Protein AF-A0A7S1MCB3-F1 (afdb_monomer)

Radius of gyration: 38.84 Å; Cα contacts (8 Å, |Δi|>4): 188; chains: 1; bounding box: 103×38×135 Å

Mean predicted aligned error: 10.36 Å

Structure (mmCIF, N/CA/C/O backbone):
data_AF-A0A7S1MCB3-F1
#
_entry.id   AF-A0A7S1MCB3-F1
#
loop_
_atom_site.group_PDB
_atom_site.id
_atom_site.type_symbol
_atom_site.label_atom_id
_atom_site.label_alt_id
_atom_site.label_comp_id
_atom_site.label_asym_id
_atom_site.label_entity_id
_atom_site.label_seq_id
_atom_site.pdbx_PDB_ins_code
_atom_site.Cartn_x
_atom_site.Cartn_y
_atom_site.Cartn_z
_atom_site.occupancy
_atom_site.B_iso_or_equiv
_atom_site.auth_seq_id
_atom_site.auth_comp_id
_atom_site.auth_asym_id
_atom_site.auth_atom_id
_atom_site.pdbx_PDB_model_num
ATOM 1 N N . ALA A 1 1 ? -45.543 21.207 65.359 1.00 60.19 1 ALA A N 1
ATOM 2 C CA . ALA A 1 1 ? -44.673 21.353 64.167 1.00 60.19 1 ALA A CA 1
ATOM 3 C C . ALA A 1 1 ? -43.339 20.586 64.279 1.00 60.19 1 ALA A C 1
ATOM 5 O O . ALA A 1 1 ? -43.040 19.864 63.336 1.00 60.19 1 ALA A O 1
ATOM 6 N N . PRO A 1 2 ? -42.574 20.628 65.396 1.00 75.12 2 PRO A N 1
ATOM 7 C CA . PRO A 1 2 ? -41.264 19.953 65.492 1.00 75.12 2 PRO A CA 1
ATOM 8 C C . PRO A 1 2 ? -41.336 18.417 65.563 1.00 75.12 2 PRO A C 1
ATOM 10 O O . PRO A 1 2 ? -40.522 17.722 64.965 1.00 75.12 2 PRO A O 1
ATOM 13 N N . GLU A 1 3 ? -42.337 17.865 66.255 1.00 77.06 3 GLU A N 1
ATOM 14 C CA . GLU A 1 3 ? -42.477 16.407 66.414 1.00 77.06 3 GLU A CA 1
ATOM 15 C C . GLU A 1 3 ? -42.867 15.693 65.117 1.00 77.06 3 GLU A C 1
ATOM 17 O O . GLU A 1 3 ? -42.351 14.619 64.818 1.00 77.06 3 GLU A O 1
ATOM 22 N N . SER A 1 4 ? -43.729 16.312 64.304 1.00 79.56 4 SER A N 1
ATOM 23 C CA . SER A 1 4 ? -44.082 15.789 62.979 1.00 79.56 4 SER A CA 1
ATOM 24 C C . SER A 1 4 ? -42.864 15.739 62.056 1.00 79.56 4 SER A C 1
ATOM 26 O O . SER A 1 4 ? -42.700 14.769 61.319 1.00 79.56 4 SER A O 1
ATOM 28 N N . TRP A 1 5 ? -41.995 16.754 62.121 1.00 85.38 5 TRP A N 1
ATOM 29 C CA . TRP A 1 5 ? -40.734 16.778 61.381 1.00 85.38 5 TRP A CA 1
ATOM 30 C C . TRP A 1 5 ? -39.777 15.680 61.857 1.00 85.38 5 TRP A C 1
ATOM 32 O O . TRP A 1 5 ? -39.272 14.917 61.041 1.00 85.38 5 TRP A O 1
ATOM 42 N N . ASN A 1 6 ? -39.598 15.518 63.171 1.00 86.44 6 ASN A N 1
ATOM 43 C CA . ASN A 1 6 ? -38.755 14.457 63.731 1.00 86.44 6 ASN A CA 1
ATOM 44 C C . ASN A 1 6 ? -39.257 13.048 63.378 1.00 86.44 6 ASN A C 1
ATOM 46 O O . ASN A 1 6 ? -38.455 12.157 63.102 1.00 86.44 6 ASN A O 1
ATOM 50 N N . ASN A 1 7 ? -40.573 12.836 63.349 1.00 86.69 7 ASN A N 1
ATOM 51 C CA . ASN A 1 7 ? -41.157 11.563 62.929 1.00 86.69 7 ASN A CA 1
ATOM 52 C C . ASN A 1 7 ? -40.982 11.314 61.425 1.00 86.69 7 ASN A C 1
ATOM 54 O O . ASN A 1 7 ? -40.676 10.187 61.031 1.00 86.69 7 ASN A O 1
ATOM 58 N N . LEU A 1 8 ? -41.124 12.348 60.587 1.00 89.31 8 LEU A N 1
ATOM 59 C CA . LEU A 1 8 ? -40.835 12.263 59.153 1.00 89.31 8 LEU A CA 1
ATOM 60 C C . LEU A 1 8 ? -39.351 11.951 58.906 1.00 89.31 8 LEU A C 1
ATOM 62 O O . LEU A 1 8 ? -39.036 11.079 58.103 1.00 89.31 8 LEU A O 1
ATOM 66 N N . PHE A 1 9 ? -38.453 12.601 59.645 1.00 90.38 9 PHE A N 1
ATOM 67 C CA . PHE A 1 9 ? -37.010 12.385 59.569 1.00 90.38 9 PHE A CA 1
ATOM 68 C C . PHE A 1 9 ? -36.606 10.970 60.009 1.00 90.38 9 PHE A C 1
ATOM 70 O O . PHE A 1 9 ? 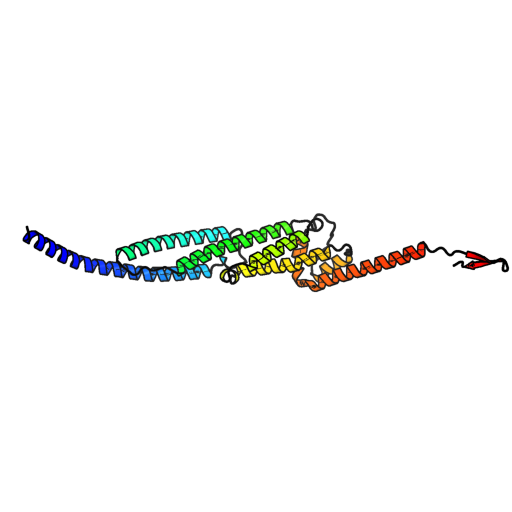-35.816 10.308 59.346 1.00 90.38 9 PHE A O 1
ATOM 77 N N . LYS A 1 10 ? -37.195 10.439 61.086 1.00 88.69 10 LYS A N 1
ATOM 78 C CA 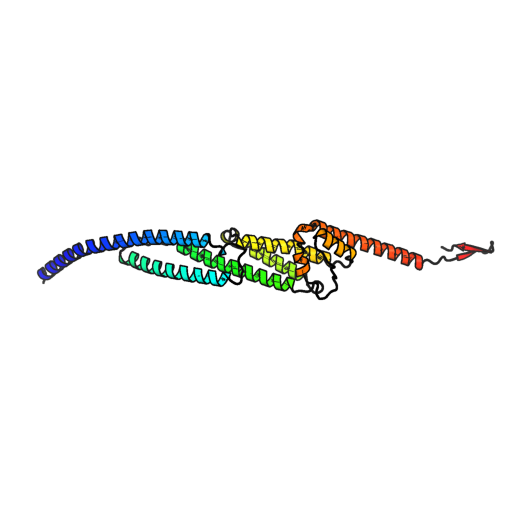. LYS A 1 10 ? -36.974 9.036 61.476 1.00 88.69 10 LYS A CA 1
ATOM 79 C C . LYS A 1 10 ? -37.451 8.065 60.394 1.00 88.69 10 LYS A C 1
ATOM 81 O O . LYS A 1 10 ? -36.727 7.132 60.066 1.00 88.69 10 LYS A O 1
ATOM 86 N N . LYS A 1 11 ? -38.628 8.307 59.802 1.00 89.31 11 LYS A N 1
ATOM 87 C CA . LYS A 1 11 ? -39.132 7.499 58.680 1.00 89.31 11 LYS A CA 1
ATOM 88 C C . LYS A 1 11 ? -38.214 7.580 57.459 1.00 89.31 11 LYS A C 1
ATOM 90 O O . LYS A 1 11 ? -37.946 6.543 56.860 1.00 89.31 11 LYS A O 1
ATOM 95 N N . SER A 1 12 ? -37.701 8.762 57.112 1.00 89.69 12 SER A N 1
ATOM 96 C CA . SER A 1 12 ? -36.781 8.909 55.978 1.00 89.69 12 SER A CA 1
ATOM 97 C C . SER A 1 12 ? -35.464 8.168 56.211 1.00 89.69 12 SER A C 1
ATOM 99 O O . SER A 1 12 ? -34.964 7.534 55.288 1.00 89.69 12 SER A O 1
ATOM 101 N N . LEU A 1 13 ? -34.943 8.150 57.443 1.00 88.56 13 LEU A N 1
ATOM 102 C CA . LEU A 1 13 ? -33.765 7.356 57.802 1.00 88.56 13 LEU A CA 1
ATOM 103 C C . LEU A 1 13 ? -34.009 5.848 57.667 1.00 88.56 13 LEU A C 1
ATOM 105 O O . LEU A 1 13 ? -33.150 5.145 57.139 1.00 88.56 13 LEU A O 1
ATOM 109 N N . THR A 1 14 ? -35.167 5.348 58.108 1.00 87.75 14 THR A N 1
ATOM 110 C CA . THR A 1 14 ? -35.518 3.925 57.968 1.00 87.75 14 THR A CA 1
ATOM 111 C C . THR A 1 14 ? -35.664 3.524 56.501 1.00 87.75 14 THR A C 1
ATOM 113 O O . THR A 1 14 ? -35.105 2.509 56.094 1.00 87.75 14 THR A O 1
ATOM 116 N N . VAL A 1 15 ? -36.350 4.341 55.694 1.00 87.75 15 VAL A N 1
ATOM 117 C CA . VAL A 1 15 ? -36.490 4.106 54.246 1.00 87.75 15 VAL A CA 1
ATOM 118 C C . VAL A 1 15 ? -35.131 4.178 53.550 1.00 87.75 15 VAL A C 1
ATOM 120 O O . VAL A 1 15 ? -34.829 3.331 52.718 1.00 87.75 15 VAL A O 1
ATOM 123 N N . ARG A 1 16 ? -34.264 5.123 53.933 1.00 87.50 16 ARG A N 1
ATOM 124 C CA . ARG A 1 16 ? -32.898 5.215 53.402 1.00 87.50 16 ARG A CA 1
ATOM 125 C C . ARG A 1 16 ? -32.076 3.964 53.715 1.00 87.50 16 ARG A C 1
ATOM 127 O O . ARG A 1 16 ? -31.386 3.474 52.835 1.00 87.50 16 ARG A O 1
ATOM 134 N N . ALA A 1 17 ? -32.172 3.427 54.932 1.00 84.69 17 ALA A N 1
ATOM 135 C CA . ALA A 1 17 ? -31.467 2.200 55.308 1.00 84.69 17 ALA A CA 1
ATOM 136 C C . ALA A 1 17 ? -31.969 0.973 54.525 1.00 84.69 17 ALA A C 1
ATOM 138 O O . ALA A 1 17 ? -31.166 0.151 54.096 1.00 84.69 17 ALA A O 1
ATOM 139 N N . GLN A 1 18 ? -33.283 0.867 54.297 1.00 87.44 18 GLN A N 1
ATOM 140 C CA . GLN A 1 18 ? -33.858 -0.200 53.470 1.00 87.44 18 GLN A CA 1
ATOM 141 C C . GLN A 1 18 ? -33.442 -0.070 51.999 1.00 87.44 18 GLN A C 1
ATOM 143 O O . GLN A 1 18 ? -33.060 -1.063 51.383 1.00 87.44 18 GLN A O 1
ATOM 148 N N . ASN A 1 19 ? -33.459 1.151 51.457 1.00 85.56 19 ASN A N 1
ATOM 149 C CA . ASN A 1 19 ? -33.049 1.420 50.081 1.00 85.56 19 ASN A CA 1
ATOM 150 C C . ASN A 1 19 ? -31.545 1.207 49.865 1.00 85.56 19 ASN A C 1
ATOM 152 O O . ASN A 1 19 ? -31.180 0.733 48.797 1.00 85.56 19 ASN A O 1
ATOM 156 N N . SER A 1 20 ? -30.694 1.477 50.864 1.00 86.06 20 SER A N 1
ATOM 157 C CA . SER A 1 20 ? -29.243 1.237 50.788 1.00 86.06 20 SER A CA 1
ATOM 158 C C . SER A 1 20 ? -28.930 -0.213 50.424 1.00 86.06 20 SER A C 1
ATOM 160 O O . SER A 1 20 ? -28.143 -0.457 49.527 1.00 86.06 20 SER A O 1
ATOM 162 N N . ILE A 1 21 ? -29.620 -1.182 51.036 1.00 86.31 21 ILE A N 1
ATOM 163 C CA . ILE A 1 21 ? -29.402 -2.614 50.761 1.00 86.31 21 ILE A CA 1
ATOM 164 C C . ILE A 1 21 ? -29.730 -2.955 49.299 1.00 86.31 21 ILE A C 1
ATOM 166 O O . ILE A 1 21 ? -29.055 -3.766 48.666 1.00 86.31 21 ILE A O 1
ATOM 170 N N . VAL A 1 22 ? -30.791 -2.349 48.758 1.00 86.94 22 VAL A N 1
ATOM 171 C CA . VAL A 1 22 ? -31.192 -2.544 47.359 1.00 86.94 22 VAL A CA 1
ATOM 172 C C . VAL A 1 22 ? -30.200 -1.859 46.421 1.00 86.94 22 VAL A C 1
ATOM 174 O O . VAL A 1 22 ? -29.802 -2.462 45.430 1.00 86.94 22 VAL A O 1
ATOM 177 N N . GLN A 1 23 ? -29.764 -0.643 46.756 1.00 86.44 23 GLN A N 1
ATOM 178 C CA . GLN A 1 23 ? -28.752 0.097 46.003 1.00 86.44 23 GLN A CA 1
ATOM 179 C C . GLN A 1 23 ? -27.427 -0.666 45.944 1.00 86.44 23 GLN A C 1
ATOM 181 O O . GLN A 1 23 ? -26.894 -0.835 44.854 1.00 86.44 23 GLN A O 1
ATOM 186 N N . ASP A 1 24 ? -26.956 -1.207 47.069 1.00 87.00 24 ASP A N 1
ATOM 187 C CA . ASP A 1 24 ? -25.724 -1.997 47.139 1.00 87.00 24 ASP A CA 1
ATOM 188 C C . ASP A 1 24 ? -25.815 -3.256 46.262 1.00 87.00 24 ASP A C 1
ATOM 190 O O . ASP A 1 24 ? -24.874 -3.605 45.551 1.00 87.00 24 ASP A O 1
ATOM 194 N N . ARG A 1 25 ? -26.976 -3.927 46.256 1.00 88.00 25 ARG A N 1
ATOM 195 C CA . ARG A 1 25 ? -27.199 -5.120 45.428 1.00 88.00 25 ARG A CA 1
ATOM 196 C C . ARG A 1 25 ? -27.224 -4.805 43.932 1.00 88.00 25 ARG A C 1
ATOM 198 O O . ARG A 1 25 ? -26.703 -5.593 43.148 1.00 88.00 25 ARG A O 1
ATOM 205 N N . GLU A 1 26 ? -27.860 -3.708 43.527 1.00 87.25 26 GLU A N 1
ATOM 206 C CA . GLU A 1 26 ? -27.871 -3.291 42.119 1.00 87.25 26 GLU A CA 1
ATOM 207 C C . GLU A 1 26 ? -26.494 -2.776 41.677 1.00 87.25 26 GLU A C 1
ATOM 209 O O . GLU A 1 2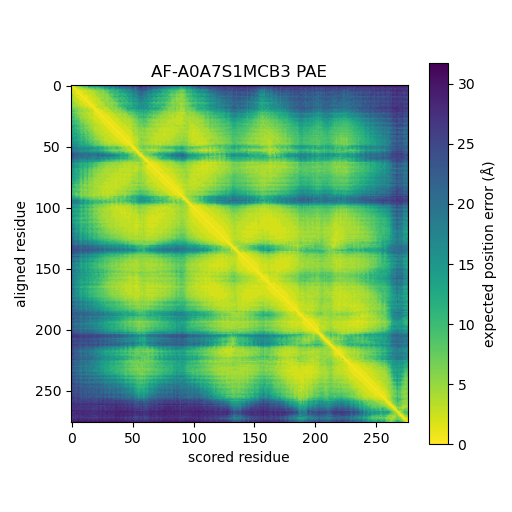6 ? -26.040 -3.129 40.592 1.00 87.25 26 GLU A O 1
ATOM 214 N N . ALA A 1 27 ? -25.778 -2.053 42.542 1.00 87.94 27 ALA A N 1
ATOM 215 C CA . ALA A 1 27 ? -24.399 -1.639 42.299 1.00 87.94 27 ALA A CA 1
ATOM 216 C C . ALA A 1 27 ? -23.472 -2.841 42.058 1.00 87.94 27 ALA A C 1
ATOM 218 O O . ALA A 1 27 ? -22.644 -2.806 41.149 1.00 87.94 27 ALA A O 1
ATOM 219 N N . GLU A 1 28 ? -23.629 -3.930 42.817 1.00 87.81 28 GLU A N 1
ATOM 220 C CA . GLU A 1 28 ? -22.821 -5.138 42.619 1.00 87.81 28 GLU A CA 1
ATOM 221 C C . GLU A 1 28 ? -23.129 -5.840 41.288 1.00 87.81 28 GLU A C 1
ATOM 223 O O . GLU A 1 28 ? -22.210 -6.240 40.577 1.00 87.81 28 GLU A O 1
ATOM 228 N N . LYS A 1 29 ? -24.405 -5.899 40.877 1.00 89.25 29 LYS A N 1
ATOM 229 C CA . LYS A 1 29 ? -24.775 -6.408 39.544 1.00 89.25 29 LYS A CA 1
ATOM 230 C C . LYS A 1 29 ? -24.180 -5.566 38.418 1.00 89.25 29 LYS A C 1
ATOM 232 O O . LYS A 1 29 ? -23.748 -6.125 37.415 1.00 89.25 29 LYS A O 1
ATOM 237 N N . ILE A 1 30 ? -24.164 -4.239 38.566 1.00 88.06 30 ILE A N 1
ATOM 238 C CA . ILE A 1 30 ? -23.563 -3.341 37.570 1.00 88.06 30 ILE A CA 1
ATOM 239 C C . ILE A 1 30 ? -22.062 -3.626 37.459 1.00 88.06 30 ILE A C 1
ATOM 241 O O . ILE A 1 30 ? -21.556 -3.754 36.347 1.00 88.06 30 ILE A O 1
ATOM 245 N N . LYS A 1 31 ? -21.355 -3.826 38.580 1.00 87.00 31 LYS A N 1
ATOM 246 C CA . LYS A 1 31 ? -19.936 -4.224 38.552 1.00 87.00 31 LYS A CA 1
ATOM 247 C C . LYS A 1 31 ? -19.717 -5.563 37.845 1.00 87.00 31 LYS A C 1
ATOM 249 O O . LYS A 1 31 ? -18.799 -5.669 37.038 1.00 87.00 31 LYS A O 1
ATOM 254 N N . GLU A 1 32 ? -20.551 -6.571 38.103 1.00 88.88 32 GLU A N 1
ATOM 255 C CA . GLU A 1 32 ? -20.470 -7.861 37.399 1.00 88.88 32 GLU A CA 1
ATOM 256 C C . GLU A 1 32 ? -20.689 -7.698 35.886 1.00 88.88 32 GLU A C 1
ATOM 258 O O . GLU A 1 32 ? -19.928 -8.249 35.086 1.00 88.88 32 GLU A O 1
ATOM 263 N N . GLN A 1 33 ? -21.686 -6.904 35.484 1.00 87.75 33 GLN A N 1
ATOM 264 C CA . GLN A 1 33 ? -21.944 -6.588 34.076 1.00 87.75 33 GLN A CA 1
ATOM 265 C C . GLN A 1 33 ? -20.763 -5.865 33.427 1.00 87.75 33 GLN A C 1
ATOM 267 O O . GLN A 1 33 ? -20.420 -6.175 32.290 1.00 87.75 33 GLN A O 1
ATOM 272 N N . MET A 1 34 ? -20.103 -4.951 34.141 1.00 85.94 34 MET A N 1
ATOM 273 C CA . MET A 1 34 ? -18.917 -4.259 33.636 1.00 85.94 34 MET A CA 1
ATOM 274 C C . MET A 1 34 ? -17.760 -5.218 33.359 1.00 85.94 34 MET A C 1
ATOM 276 O O . MET A 1 34 ? -17.135 -5.114 32.308 1.00 85.94 34 MET A O 1
ATOM 280 N N . VAL A 1 35 ? -17.495 -6.170 34.259 1.00 87.81 35 VAL A N 1
ATOM 281 C CA . VAL A 1 35 ? -16.433 -7.170 34.053 1.00 87.81 35 VAL A CA 1
ATOM 282 C C . VAL A 1 35 ? -16.732 -8.022 32.818 1.00 87.81 35 VAL A C 1
ATOM 284 O O . VAL A 1 35 ? -15.868 -8.195 31.961 1.00 87.81 35 VAL A O 1
ATOM 287 N N . GLN A 1 36 ? -17.973 -8.494 32.674 1.00 89.38 36 GLN A N 1
ATOM 288 C CA . GLN A 1 36 ? -18.391 -9.270 31.500 1.00 89.38 36 GLN A CA 1
ATOM 289 C C . GLN A 1 36 ? -18.314 -8.447 30.207 1.00 89.38 36 GLN A C 1
ATOM 291 O O . GLN A 1 36 ? -17.937 -8.961 29.151 1.00 89.38 36 GLN A O 1
ATOM 296 N N . PHE A 1 37 ? -18.661 -7.163 30.280 1.00 89.94 37 PHE A N 1
ATOM 297 C CA . PHE A 1 37 ? -18.594 -6.249 29.151 1.00 89.94 37 PHE A CA 1
ATOM 298 C C . PHE A 1 37 ? -17.145 -5.969 28.727 1.00 89.94 37 PHE A C 1
ATOM 300 O O . PHE A 1 37 ? -16.852 -6.019 27.533 1.00 89.94 37 PHE A O 1
ATOM 307 N N . ASP A 1 38 ? -16.226 -5.774 29.677 1.00 87.62 38 ASP A N 1
ATOM 308 C CA . ASP A 1 38 ? -14.791 -5.629 29.407 1.00 87.62 38 ASP A CA 1
ATOM 309 C C . ASP A 1 38 ? -14.200 -6.900 28.778 1.00 87.62 38 ASP A C 1
ATOM 311 O O . ASP A 1 38 ? -13.454 -6.827 27.797 1.00 87.62 38 ASP A O 1
ATOM 315 N N . GLU A 1 39 ? -14.557 -8.088 29.273 1.00 89.25 39 GLU A N 1
ATOM 316 C CA . GLU A 1 39 ? -14.156 -9.358 28.650 1.00 89.25 39 GLU A CA 1
ATOM 317 C C . GLU A 1 39 ? -14.680 -9.481 27.213 1.00 89.25 39 GLU A C 1
ATOM 319 O O . GLU A 1 39 ? -13.964 -9.942 26.316 1.00 89.25 39 GLU A O 1
ATOM 324 N N . ARG A 1 40 ? -15.919 -9.035 26.967 1.00 90.56 40 ARG A N 1
ATOM 325 C CA . ARG A 1 40 ? -16.506 -9.021 25.624 1.00 90.56 40 ARG A CA 1
ATOM 326 C C . ARG A 1 40 ? -15.791 -8.031 24.705 1.00 90.56 40 ARG A C 1
ATOM 328 O O . ARG A 1 40 ? -15.496 -8.406 23.573 1.00 90.56 40 ARG A O 1
ATOM 335 N N . ILE A 1 41 ? -15.463 -6.822 25.173 1.00 90.00 41 ILE A N 1
ATOM 336 C CA . ILE A 1 41 ? -14.670 -5.849 24.402 1.00 90.00 41 ILE A CA 1
ATOM 337 C C . ILE A 1 41 ? -13.330 -6.465 24.004 1.00 90.00 41 ILE A C 1
ATOM 339 O O . ILE A 1 41 ? -12.972 -6.419 22.832 1.00 90.00 41 ILE A O 1
ATOM 343 N N . ASN A 1 42 ? -12.614 -7.085 24.945 1.00 88.75 42 ASN A N 1
ATOM 344 C CA . ASN A 1 42 ? -11.321 -7.708 24.661 1.00 88.75 42 ASN A CA 1
ATOM 345 C C . ASN A 1 42 ? -11.428 -8.831 23.620 1.00 88.75 42 ASN A C 1
ATOM 347 O O . ASN A 1 42 ? -10.558 -8.969 22.760 1.00 88.75 42 ASN A O 1
ATOM 351 N N . ARG A 1 43 ? -12.511 -9.616 23.662 1.00 90.06 43 ARG A N 1
ATOM 352 C CA . ARG A 1 43 ? -12.780 -10.655 22.663 1.00 90.06 43 ARG A CA 1
ATOM 353 C C . ARG A 1 43 ? -13.031 -10.065 21.278 1.00 90.06 43 ARG A C 1
ATOM 355 O O . ARG A 1 43 ? -12.374 -10.475 20.327 1.00 90.06 43 ARG A O 1
ATOM 362 N N . VAL A 1 44 ? -13.920 -9.077 21.178 1.00 89.50 44 VAL A N 1
ATOM 363 C CA . VAL A 1 44 ? -14.223 -8.392 19.910 1.00 89.50 44 VAL A CA 1
ATOM 364 C C . VAL A 1 44 ? -12.979 -7.692 19.362 1.00 89.50 44 VAL A C 1
ATOM 366 O O . VAL A 1 44 ? -12.716 -7.756 18.167 1.00 89.50 44 VAL A O 1
ATOM 369 N N . ALA A 1 45 ? -12.161 -7.085 20.223 1.00 88.62 45 ALA A N 1
ATOM 370 C CA . ALA A 1 45 ? -10.891 -6.477 19.840 1.00 88.62 45 ALA A CA 1
ATOM 371 C C . ALA A 1 45 ? -9.903 -7.508 19.268 1.00 88.62 45 ALA A C 1
ATOM 373 O O . ALA A 1 45 ? -9.233 -7.243 18.268 1.00 88.62 45 ALA A O 1
ATOM 374 N N . ALA A 1 46 ? -9.815 -8.695 19.875 1.00 88.62 46 ALA A N 1
ATOM 375 C CA . ALA A 1 46 ? -8.980 -9.782 19.373 1.00 88.62 46 ALA A CA 1
ATOM 376 C C . ALA A 1 46 ? -9.483 -10.311 18.019 1.00 88.62 46 ALA A C 1
ATOM 378 O O . ALA A 1 46 ? -8.682 -10.485 17.103 1.00 88.62 46 ALA A O 1
ATOM 379 N N . GLU A 1 47 ? -10.795 -10.510 17.871 1.00 88.31 47 GLU A N 1
ATOM 380 C CA . GLU A 1 47 ? -11.428 -10.925 16.612 1.00 88.31 47 GLU A CA 1
ATOM 381 C C . GLU A 1 47 ? -11.229 -9.879 15.508 1.00 88.31 47 GLU A C 1
ATOM 383 O O . GLU A 1 47 ? -10.856 -10.225 14.389 1.00 88.31 47 GLU A O 1
ATOM 388 N N . PHE A 1 48 ? -11.388 -8.593 15.832 1.00 88.19 48 PHE A N 1
ATOM 389 C CA . PHE A 1 48 ? -11.147 -7.485 14.913 1.00 88.19 48 PHE A CA 1
ATOM 390 C C . PHE A 1 48 ? -9.698 -7.478 14.418 1.00 88.19 48 PHE A C 1
ATOM 392 O O . PHE A 1 48 ? -9.46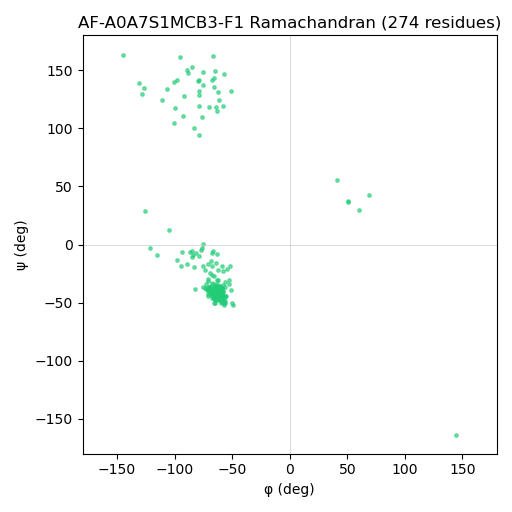8 -7.467 13.212 1.00 88.19 48 PHE A O 1
ATOM 399 N N . ARG A 1 49 ? -8.712 -7.563 15.320 1.00 85.56 49 ARG A N 1
ATOM 400 C CA . ARG A 1 49 ? -7.278 -7.563 14.963 1.00 85.56 49 ARG A CA 1
ATOM 401 C C . ARG A 1 49 ? -6.827 -8.837 14.242 1.00 85.56 49 ARG A C 1
ATOM 403 O O . ARG A 1 49 ? -5.832 -8.801 13.520 1.00 85.56 49 ARG A O 1
ATOM 410 N N . ALA A 1 50 ? -7.532 -9.949 14.438 1.00 85.38 50 ALA A N 1
ATOM 411 C CA . ALA A 1 50 ? -7.310 -11.200 13.715 1.00 85.38 50 ALA A CA 1
ATOM 412 C C . ALA A 1 50 ? -8.020 -11.244 12.353 1.00 85.38 50 ALA A C 1
ATOM 414 O O . ALA A 1 50 ? -7.779 -12.169 11.580 1.00 85.38 50 ALA A O 1
ATOM 415 N N . ASN A 1 51 ? -8.883 -10.270 12.058 1.00 83.75 51 ASN A N 1
ATOM 416 C CA . ASN A 1 51 ? -9.649 -10.236 10.825 1.00 83.75 51 ASN A CA 1
ATOM 417 C C . ASN A 1 51 ? -8.725 -10.061 9.611 1.00 83.75 51 ASN A C 1
ATOM 419 O O . ASN A 1 51 ? -7.757 -9.295 9.615 1.00 83.75 51 ASN A O 1
ATOM 423 N N . ASP A 1 52 ? -9.092 -10.719 8.522 1.00 81.25 52 ASP A N 1
ATOM 424 C CA . ASP A 1 52 ? -8.403 -10.661 7.238 1.00 81.25 52 ASP A CA 1
ATOM 425 C C . ASP A 1 52 ? -8.420 -9.263 6.601 1.00 81.25 52 ASP A C 1
ATOM 427 O O . ASP A 1 52 ? -7.704 -9.032 5.632 1.00 81.25 52 ASP A O 1
ATOM 431 N N . LEU A 1 53 ? -9.176 -8.303 7.149 1.00 82.94 53 LEU A N 1
ATOM 432 C CA . LEU A 1 53 ? -9.112 -6.888 6.756 1.00 82.94 53 LEU A CA 1
ATOM 433 C C . LEU A 1 53 ? -7.713 -6.278 6.917 1.00 82.94 53 LEU A C 1
ATOM 435 O O . LEU A 1 53 ? -7.388 -5.291 6.259 1.00 82.94 53 LEU A O 1
ATOM 439 N N . PHE A 1 54 ? -6.879 -6.858 7.781 1.00 84.81 54 PHE A N 1
ATOM 440 C CA . PHE A 1 54 ? -5.478 -6.474 7.922 1.00 84.81 54 PHE A CA 1
ATOM 441 C C . PHE A 1 54 ? -4.558 -7.172 6.916 1.00 84.81 54 PHE A C 1
ATOM 443 O O . PHE A 1 54 ? -3.367 -6.854 6.889 1.00 84.81 54 PHE A O 1
ATOM 450 N N . SER A 1 55 ? -5.071 -8.110 6.113 1.00 83.44 55 SER A N 1
ATOM 451 C CA . SER A 1 55 ? -4.356 -8.783 5.028 1.00 83.44 55 SER A CA 1
ATOM 452 C C . SER A 1 55 ? -4.485 -8.018 3.713 1.00 83.44 55 SER A C 1
ATOM 454 O O . SER A 1 55 ? -5.477 -7.341 3.468 1.00 83.44 55 SER A O 1
ATOM 456 N N . TYR A 1 56 ? -3.469 -8.128 2.860 1.00 79.25 56 TYR A N 1
ATOM 457 C CA . TYR A 1 56 ? -3.448 -7.481 1.547 1.00 79.25 56 TYR A CA 1
ATOM 458 C C . TYR A 1 56 ? -4.194 -8.287 0.465 1.00 79.25 56 TYR A C 1
ATOM 460 O O . TYR A 1 56 ? -4.608 -7.724 -0.539 1.00 79.25 56 TYR A O 1
ATOM 468 N N . ASP A 1 57 ? -4.418 -9.587 0.685 1.00 73.44 57 ASP A N 1
ATOM 469 C CA . ASP A 1 57 ? -4.992 -10.505 -0.317 1.00 73.44 57 ASP A CA 1
ATOM 470 C C . ASP A 1 57 ? -6.509 -10.341 -0.536 1.00 73.44 57 ASP A C 1
ATOM 472 O O . ASP A 1 57 ? -7.122 -11.076 -1.312 1.00 73.44 57 ASP A O 1
ATOM 476 N N . ARG A 1 58 ? -7.148 -9.407 0.175 1.00 71.81 58 ARG A N 1
ATOM 477 C CA . ARG A 1 58 ? -8.584 -9.143 0.058 1.00 71.81 58 ARG A CA 1
ATOM 478 C C . ARG A 1 58 ? -8.881 -8.285 -1.165 1.00 71.81 58 ARG A C 1
ATOM 480 O O . ARG A 1 58 ? -8.185 -7.316 -1.453 1.00 71.81 58 ARG A O 1
ATOM 487 N N . ASP A 1 59 ? -9.977 -8.621 -1.838 1.00 74.06 59 ASP A N 1
ATOM 488 C CA . ASP A 1 59 ? -10.514 -7.814 -2.927 1.00 74.06 59 ASP A CA 1
ATOM 489 C C . ASP A 1 59 ? -10.948 -6.441 -2.392 1.00 74.06 59 ASP A C 1
ATOM 491 O O . ASP A 1 59 ? -11.885 -6.343 -1.592 1.00 74.06 59 ASP A O 1
ATOM 495 N N . TYR A 1 60 ? -10.265 -5.386 -2.842 1.00 73.25 60 TYR A N 1
ATOM 496 C CA . TYR A 1 60 ? -10.478 -4.005 -2.405 1.00 73.25 60 TYR A CA 1
ATOM 497 C C . TYR A 1 60 ? -11.917 -3.516 -2.653 1.00 73.25 60 TYR A C 1
ATOM 499 O O . TYR A 1 60 ? -12.358 -2.574 -2.000 1.00 73.25 60 TYR A O 1
ATOM 507 N N . LEU A 1 61 ? -12.678 -4.178 -3.536 1.00 72.19 61 LEU A N 1
ATOM 508 C CA . LEU A 1 61 ? -14.094 -3.889 -3.792 1.00 72.19 61 LEU A CA 1
ATOM 509 C C . LEU A 1 61 ? -15.028 -4.341 -2.659 1.00 72.19 61 LEU A C 1
ATOM 511 O O . LEU A 1 61 ? -16.029 -3.679 -2.403 1.00 72.19 61 LEU A O 1
ATOM 515 N N . ARG A 1 62 ? -14.718 -5.449 -1.974 1.00 79.81 62 ARG A N 1
ATOM 516 C CA . ARG A 1 62 ? -15.567 -6.013 -0.903 1.00 79.81 62 ARG A CA 1
ATOM 517 C C . ARG A 1 62 ? -15.175 -5.552 0.491 1.00 79.81 62 ARG A C 1
ATOM 519 O O . ARG A 1 62 ? -15.972 -5.616 1.419 1.00 79.81 62 ARG A O 1
ATOM 526 N N . VAL A 1 63 ? -13.953 -5.049 0.637 1.00 84.44 63 VAL A N 1
ATOM 527 C CA . VAL A 1 63 ? -13.419 -4.603 1.925 1.00 84.44 63 VAL A CA 1
ATOM 528 C C . VAL A 1 63 ? -14.279 -3.518 2.577 1.00 84.44 63 VAL A C 1
ATOM 530 O O . VAL A 1 63 ? -14.415 -3.510 3.798 1.00 84.44 63 VAL A O 1
ATOM 533 N N . TYR A 1 64 ? -14.881 -2.621 1.795 1.00 86.56 64 TYR A N 1
ATOM 534 C CA . TYR A 1 64 ? -15.721 -1.554 2.340 1.00 86.56 64 TYR A CA 1
ATOM 535 C C . TYR A 1 64 ? -17.001 -2.079 3.001 1.00 86.56 64 TYR A C 1
ATOM 537 O O . TYR A 1 64 ? -17.355 -1.594 4.071 1.00 86.56 64 TYR A O 1
ATOM 545 N N . GLU A 1 65 ? -17.633 -3.114 2.438 1.00 87.38 65 GLU A N 1
ATOM 546 C CA . GLU A 1 65 ? -18.817 -3.751 3.036 1.00 87.38 65 GLU A CA 1
ATOM 547 C C . GLU A 1 65 ? -18.485 -4.342 4.412 1.00 87.38 65 GLU A C 1
ATOM 549 O O . GLU A 1 65 ? -19.233 -4.185 5.377 1.00 87.38 65 GLU A O 1
ATOM 554 N N . ASP A 1 66 ? -17.316 -4.971 4.524 1.00 86.69 66 ASP A N 1
ATOM 555 C CA . ASP A 1 66 ? -16.839 -5.545 5.777 1.00 86.69 66 ASP A CA 1
ATOM 556 C C . ASP A 1 66 ? -16.432 -4.469 6.798 1.00 86.69 66 ASP A C 1
ATOM 558 O O . ASP A 1 66 ? -16.705 -4.620 7.990 1.00 86.69 66 ASP A O 1
ATOM 562 N N . ILE A 1 67 ? -15.802 -3.372 6.359 1.00 88.75 67 ILE A N 1
ATOM 563 C CA . ILE A 1 67 ? -15.487 -2.221 7.222 1.00 88.75 67 ILE A CA 1
ATOM 564 C C . ILE A 1 67 ? -16.776 -1.604 7.770 1.00 88.75 67 ILE A C 1
ATOM 566 O O . ILE A 1 67 ? -16.838 -1.304 8.964 1.00 88.75 67 ILE A O 1
ATOM 570 N N . ASP A 1 68 ? -17.806 -1.455 6.939 1.00 89.50 68 ASP A N 1
ATOM 571 C CA . ASP A 1 68 ? -19.105 -0.917 7.346 1.00 89.50 68 ASP A CA 1
ATOM 572 C C . ASP A 1 68 ? -19.833 -1.868 8.307 1.00 89.50 68 ASP A C 1
ATOM 574 O O . ASP A 1 68 ? -20.398 -1.428 9.313 1.00 89.50 68 ASP A O 1
ATOM 578 N N . ALA A 1 69 ? -19.750 -3.182 8.079 1.00 89.75 69 ALA A N 1
ATOM 579 C CA . ALA A 1 69 ? -20.279 -4.181 9.005 1.00 89.75 69 ALA A CA 1
ATOM 580 C C . ALA A 1 69 ? -19.585 -4.115 10.378 1.00 89.75 69 ALA A C 1
ATOM 582 O O . ALA A 1 69 ? -20.254 -4.106 11.416 1.00 89.75 69 ALA A O 1
ATOM 583 N N . GLN A 1 70 ? -18.251 -4.005 10.403 1.00 87.94 70 GLN A N 1
ATOM 584 C CA . GLN A 1 70 ? -17.490 -3.817 11.643 1.00 87.94 70 GLN A CA 1
ATOM 585 C C . GLN A 1 70 ? -17.826 -2.480 12.311 1.00 87.94 70 GLN A C 1
ATOM 587 O O . GLN A 1 70 ? -17.978 -2.419 13.530 1.00 87.94 70 GLN A O 1
ATOM 592 N N . HIS A 1 71 ? -18.007 -1.411 11.532 1.00 90.38 71 HIS A N 1
ATOM 593 C CA . HIS A 1 71 ? -18.440 -0.113 12.040 1.00 90.38 71 HIS A CA 1
ATOM 594 C C . HIS A 1 71 ? -19.790 -0.212 12.755 1.00 90.38 71 HIS A C 1
ATOM 596 O O . HIS A 1 71 ? -19.919 0.297 13.868 1.00 90.38 71 HIS A O 1
ATOM 602 N N . GLY A 1 72 ? -20.773 -0.885 12.151 1.00 89.69 72 GLY A N 1
ATOM 603 C CA . GLY A 1 72 ? -22.079 -1.121 12.767 1.00 89.69 72 GLY A CA 1
ATOM 604 C C . GLY A 1 72 ? -21.980 -1.931 14.063 1.00 89.69 72 GLY A C 1
ATOM 605 O O . GLY A 1 72 ? -22.609 -1.582 15.060 1.00 89.69 72 GLY A O 1
ATOM 606 N N . ALA A 1 73 ? -21.138 -2.968 14.088 1.00 89.25 73 ALA A N 1
ATOM 607 C CA . ALA A 1 73 ? -20.900 -3.757 15.295 1.00 89.25 73 ALA A CA 1
ATOM 608 C C . ALA A 1 73 ? -20.289 -2.915 16.431 1.00 89.25 73 ALA A C 1
ATOM 610 O O . ALA A 1 73 ? -20.757 -2.994 17.567 1.00 89.25 73 ALA A O 1
ATOM 611 N N . PHE A 1 74 ? -19.297 -2.068 16.132 1.00 90.12 74 PHE A N 1
ATOM 612 C CA . PHE A 1 74 ? -18.705 -1.166 17.124 1.00 90.12 74 PHE A CA 1
ATOM 613 C C . PHE A 1 74 ? -19.693 -0.108 17.624 1.00 90.12 74 PHE A C 1
ATOM 615 O O . PHE A 1 74 ? -19.712 0.147 18.823 1.00 90.12 74 PHE A O 1
ATOM 622 N N . MET A 1 75 ? -20.548 0.449 16.758 1.00 90.00 75 MET A N 1
ATOM 623 C CA . MET A 1 75 ? -21.594 1.402 17.166 1.00 90.00 75 MET A CA 1
ATOM 624 C C . MET A 1 75 ? -22.545 0.797 18.209 1.00 90.00 75 MET A C 1
ATOM 626 O O . MET A 1 75 ? -22.807 1.421 19.233 1.00 90.00 75 MET A O 1
ATOM 630 N N . ASN A 1 76 ? -22.991 -0.447 18.006 1.00 90.62 76 ASN A N 1
ATOM 631 C CA . ASN A 1 76 ? -23.855 -1.136 18.973 1.00 90.62 76 ASN A CA 1
ATOM 632 C C . ASN A 1 76 ? -23.161 -1.324 20.337 1.00 90.62 76 ASN A C 1
ATOM 634 O O . ASN A 1 76 ? -23.783 -1.173 21.388 1.00 90.62 76 ASN A O 1
ATOM 638 N N . ILE A 1 77 ? -21.860 -1.634 20.334 1.00 89.88 77 ILE A N 1
ATOM 639 C CA . ILE A 1 77 ? -21.069 -1.772 21.566 1.00 89.88 77 ILE A CA 1
ATOM 640 C C . ILE A 1 77 ? -20.856 -0.402 22.232 1.00 89.88 77 ILE A C 1
ATOM 642 O O . ILE A 1 77 ? -20.889 -0.312 23.457 1.00 89.88 77 ILE A O 1
ATOM 646 N N . GLU A 1 78 ? -20.667 0.670 21.458 1.00 89.38 78 GLU A N 1
ATOM 647 C CA . GLU A 1 78 ? -20.545 2.044 21.965 1.00 89.38 78 GLU A CA 1
ATOM 648 C C . GLU A 1 78 ? -21.840 2.534 22.635 1.00 89.38 78 GLU A C 1
ATOM 650 O O . GLU A 1 78 ? -21.773 3.185 23.683 1.00 89.38 78 GLU A O 1
ATOM 655 N N . GLU A 1 79 ? -23.009 2.188 22.089 1.00 90.50 79 GLU A N 1
ATOM 656 C CA . GLU A 1 79 ? -24.312 2.471 22.707 1.00 90.50 79 GLU A CA 1
ATOM 657 C C . GLU A 1 79 ? -24.479 1.736 24.044 1.00 90.50 79 GLU A C 1
ATOM 659 O O . GLU A 1 79 ? -24.859 2.343 25.049 1.00 90.50 79 GLU A O 1
ATOM 664 N N . GLU A 1 80 ? -24.125 0.450 24.095 1.00 88.62 80 GLU A N 1
ATOM 665 C CA . GLU A 1 80 ? -24.158 -0.334 25.333 1.00 88.62 80 GLU A CA 1
ATOM 666 C C . GLU A 1 80 ? -23.151 0.204 26.369 1.00 88.62 80 GLU A C 1
ATOM 668 O O . GLU A 1 80 ? -23.486 0.345 27.547 1.00 88.62 80 GLU A O 1
ATOM 673 N N . ALA A 1 81 ? -21.955 0.623 25.936 1.00 88.56 81 ALA A N 1
ATOM 674 C CA . ALA A 1 81 ? -20.971 1.288 26.794 1.00 88.56 81 ALA A CA 1
ATOM 675 C C . ALA A 1 81 ? -21.481 2.632 27.342 1.00 88.56 81 ALA A C 1
ATOM 677 O O . ALA A 1 81 ? -21.149 3.018 28.463 1.00 88.56 81 ALA A O 1
ATOM 678 N N . ALA A 1 82 ? -22.260 3.387 26.563 1.00 88.56 82 ALA A N 1
ATOM 679 C CA . ALA A 1 82 ? -22.882 4.627 27.023 1.00 88.56 82 ALA A CA 1
ATOM 680 C C . ALA A 1 82 ? -23.983 4.356 28.060 1.00 88.56 82 ALA A C 1
ATOM 682 O O . ALA A 1 82 ? -24.036 5.039 29.082 1.00 88.56 82 ALA A O 1
ATOM 683 N N . ALA A 1 83 ? -24.808 3.327 27.845 1.00 88.75 83 ALA A N 1
ATOM 684 C CA . ALA A 1 83 ? -25.814 2.906 28.816 1.00 88.75 83 ALA A CA 1
ATOM 685 C C . ALA A 1 83 ? -25.178 2.464 30.146 1.00 88.75 83 ALA A C 1
ATOM 687 O O . ALA A 1 83 ? -25.637 2.878 31.210 1.00 88.75 83 ALA A O 1
ATOM 688 N N . LEU A 1 84 ? -24.084 1.694 30.092 1.00 86.69 84 LEU A N 1
ATOM 689 C CA . LEU A 1 84 ? -23.333 1.283 31.282 1.00 86.69 84 LEU A CA 1
ATOM 690 C C . LEU A 1 84 ? -22.685 2.472 32.000 1.00 86.69 84 LEU A C 1
ATOM 692 O O . LEU A 1 84 ? -22.762 2.538 33.222 1.00 86.69 84 LEU A O 1
ATOM 696 N N . ARG A 1 85 ? -22.129 3.452 31.275 1.00 86.31 85 ARG A N 1
ATOM 697 C CA . ARG A 1 85 ? -21.594 4.681 31.894 1.00 86.31 85 ARG A CA 1
ATOM 698 C C . ARG A 1 85 ? -22.660 5.486 32.629 1.00 86.31 85 ARG A C 1
ATOM 700 O O . ARG A 1 85 ? -22.421 5.900 33.755 1.00 86.31 85 ARG A O 1
ATOM 707 N N . ASN A 1 86 ? -23.852 5.629 32.048 1.00 87.44 86 ASN A N 1
ATOM 708 C CA . ASN A 1 86 ? -24.970 6.292 32.727 1.00 87.44 86 ASN A CA 1
ATOM 709 C C . ASN A 1 86 ? -25.371 5.554 34.019 1.00 87.44 86 ASN A C 1
ATOM 711 O O . ASN A 1 86 ? -25.743 6.187 35.004 1.00 87.44 86 ASN A O 1
ATOM 715 N N . LEU A 1 87 ? -25.289 4.216 34.035 1.00 86.19 87 LEU A N 1
ATOM 716 C CA . LEU A 1 87 ? -25.517 3.419 35.244 1.00 86.19 87 LEU A CA 1
ATOM 717 C C . LEU A 1 87 ? -24.391 3.596 36.272 1.00 86.19 87 LEU A C 1
ATOM 719 O O . LEU A 1 87 ? -24.676 3.657 37.463 1.00 86.19 87 LEU A O 1
ATOM 723 N N . GLN A 1 88 ? -23.134 3.711 35.840 1.00 84.88 88 GLN A N 1
ATOM 724 C CA . GLN A 1 88 ? -22.013 3.996 36.741 1.00 84.88 88 GLN A CA 1
ATOM 725 C C . GLN A 1 88 ? -22.172 5.361 37.417 1.00 84.88 88 GLN A C 1
ATOM 727 O O . GLN A 1 88 ? -22.050 5.437 38.636 1.00 84.88 88 GLN A O 1
ATOM 732 N N . GLU A 1 89 ? -22.517 6.400 36.651 1.00 87.31 89 GLU A N 1
ATOM 733 C CA . GLU A 1 89 ? -22.768 7.751 37.168 1.00 87.31 89 GLU A CA 1
ATOM 734 C C . GLU A 1 89 ? -23.956 7.767 38.143 1.00 87.31 89 GLU A C 1
ATOM 736 O O . GLU A 1 89 ? -23.870 8.338 39.225 1.00 87.31 89 GLU A O 1
ATOM 741 N N . LEU A 1 90 ? -25.052 7.070 37.816 1.00 87.50 90 LEU A N 1
ATOM 742 C CA . LEU A 1 90 ? -26.247 7.011 38.666 1.00 87.50 90 LEU A CA 1
ATOM 743 C C . LEU A 1 90 ? -25.994 6.362 40.039 1.00 87.50 90 LEU A C 1
ATOM 745 O O . LEU A 1 90 ? -26.679 6.693 41.009 1.00 87.50 90 LEU A O 1
ATOM 749 N N . PHE A 1 91 ? -25.054 5.419 40.113 1.00 85.25 91 PHE A N 1
ATOM 750 C CA . PHE A 1 91 ? -24.721 4.671 41.330 1.00 85.25 91 PHE A CA 1
ATOM 751 C C . PHE A 1 91 ? -23.396 5.118 41.978 1.00 85.25 91 PHE A C 1
ATOM 753 O O . PHE A 1 91 ? -22.905 4.419 42.865 1.00 85.25 91 PHE A O 1
ATOM 760 N N . ASP A 1 92 ? -22.825 6.256 41.560 1.00 83.50 92 ASP A N 1
ATOM 761 C CA . ASP A 1 92 ? -21.526 6.773 42.028 1.00 83.50 92 ASP A CA 1
ATOM 762 C C . ASP A 1 92 ? -20.392 5.718 41.961 1.00 83.50 92 ASP A C 1
ATOM 764 O O . ASP A 1 92 ? -19.516 5.633 42.828 1.00 83.50 92 ASP A O 1
ATOM 768 N N . LEU A 1 93 ? -20.409 4.869 40.927 1.00 81.75 93 LEU A N 1
ATOM 769 C CA . LEU A 1 93 ? -19.367 3.873 40.667 1.00 81.75 93 LEU A CA 1
ATOM 770 C C . LEU A 1 93 ? -18.206 4.498 39.885 1.00 81.75 93 LEU A C 1
ATOM 772 O O . LEU A 1 93 ? -18.386 5.433 39.110 1.00 81.75 93 LEU A O 1
ATOM 776 N N . THR A 1 94 ? -16.997 3.948 40.038 1.00 77.81 94 THR A N 1
ATOM 777 C CA . THR A 1 94 ? -15.834 4.364 39.237 1.00 77.81 94 THR A CA 1
ATOM 778 C C . THR A 1 94 ? -16.116 4.195 37.750 1.00 77.81 94 THR A C 1
ATOM 780 O O . THR A 1 94 ? -16.345 3.069 37.305 1.00 77.81 94 THR A O 1
ATOM 783 N N . GLU A 1 95 ? -16.064 5.296 36.999 1.00 73.75 95 GLU A N 1
ATOM 784 C CA . GLU A 1 95 ? -16.246 5.298 35.548 1.00 73.75 95 GLU A CA 1
ATOM 785 C C . GLU A 1 95 ? -15.157 4.481 34.848 1.00 73.75 95 GLU A C 1
ATOM 787 O O . GLU A 1 95 ? -13.958 4.657 35.082 1.00 73.75 95 GLU A O 1
ATOM 792 N N . SER A 1 96 ? -15.586 3.605 33.940 1.00 76.06 96 SER A N 1
ATO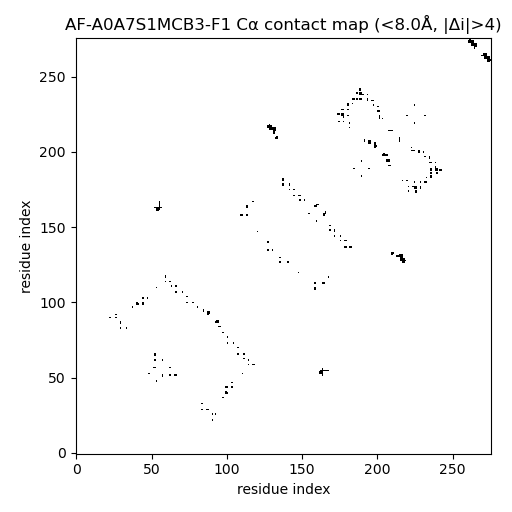M 793 C CA . SER A 1 96 ? -14.675 2.846 33.089 1.00 76.06 96 SER A CA 1
ATOM 794 C C . SER A 1 96 ? -14.444 3.602 31.790 1.00 76.06 96 SER A C 1
ATOM 796 O O . SER A 1 96 ? -15.378 3.968 31.080 1.00 76.06 96 SER A O 1
ATOM 798 N N . GLU A 1 97 ? -13.178 3.810 31.432 1.00 73.31 97 GLU A N 1
ATOM 799 C CA . GLU A 1 97 ? -12.827 4.553 30.217 1.00 73.31 97 GLU A CA 1
ATOM 800 C C . GLU A 1 97 ? -12.950 3.729 28.924 1.00 73.31 97 GLU A C 1
ATOM 802 O O . GLU A 1 97 ? -12.817 4.315 27.843 1.00 73.31 97 GLU A O 1
ATOM 807 N N . PHE A 1 98 ? -13.162 2.407 29.034 1.00 83.25 98 PHE A N 1
ATOM 808 C CA . PHE A 1 98 ? -13.220 1.430 27.935 1.00 83.25 98 PHE A CA 1
ATOM 809 C C . PHE A 1 98 ? -12.138 1.679 26.867 1.00 83.25 98 PHE A C 1
ATOM 811 O O . PHE A 1 98 ? -12.429 1.879 25.687 1.00 83.25 98 PHE A O 1
ATOM 818 N N . LYS A 1 99 ? -10.866 1.718 27.294 1.00 86.06 99 LYS A N 1
ATOM 819 C CA . LYS A 1 99 ? -9.726 2.108 26.439 1.00 86.06 99 LYS A CA 1
ATOM 820 C C . LYS A 1 99 ? -9.612 1.259 25.173 1.00 86.06 99 LYS A C 1
ATOM 822 O O . LYS A 1 99 ? -9.479 1.821 24.094 1.00 86.06 99 LYS A O 1
ATOM 827 N N . GLU A 1 100 ? -9.768 -0.060 25.290 1.00 87.56 100 GLU A N 1
ATOM 828 C CA . GLU A 1 100 ? -9.706 -0.971 24.138 1.00 87.56 100 GLU A CA 1
ATOM 829 C C . GLU A 1 100 ? -10.781 -0.677 23.087 1.00 87.56 100 GLU A C 1
ATOM 831 O O . GLU A 1 100 ? -10.499 -0.757 21.894 1.00 87.56 100 GLU A O 1
ATOM 836 N N . LEU A 1 101 ? -11.989 -0.271 23.495 1.00 88.19 101 LEU A N 1
ATOM 837 C CA . LEU A 1 101 ? -13.048 0.102 22.554 1.00 88.19 101 LEU A CA 1
ATOM 838 C C . LEU A 1 101 ? -12.655 1.355 21.760 1.00 88.19 101 LEU A C 1
ATOM 840 O O . LEU A 1 101 ? -12.766 1.373 20.535 1.00 88.19 101 LEU A O 1
ATOM 844 N N . LYS A 1 102 ? -12.127 2.379 22.445 1.00 88.44 102 LYS A N 1
ATOM 845 C CA . LYS A 1 102 ? -11.624 3.604 21.800 1.00 88.44 102 LYS A CA 1
ATOM 846 C C . LYS A 1 102 ? -10.449 3.308 20.867 1.00 88.44 102 LYS A C 1
ATOM 848 O O . LYS A 1 102 ? -10.384 3.854 19.766 1.00 88.44 102 LYS A O 1
ATOM 853 N N . ASP A 1 103 ? -9.540 2.432 21.280 1.00 89.75 103 ASP A N 1
ATOM 854 C CA . ASP A 1 103 ? -8.389 2.034 20.473 1.00 89.75 103 ASP A CA 1
ATOM 855 C C . ASP A 1 103 ? -8.813 1.257 19.225 1.00 89.75 103 ASP A C 1
ATOM 857 O O . ASP A 1 103 ? -8.336 1.571 18.134 1.00 89.75 103 ASP A O 1
ATOM 861 N N . CYS A 1 104 ? -9.759 0.320 19.344 1.0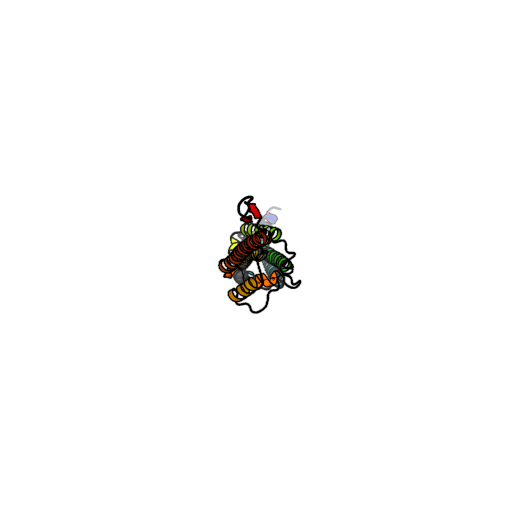0 89.56 104 CYS A N 1
ATOM 862 C CA . CYS A 1 104 ? -10.335 -0.391 18.200 1.00 89.56 104 CYS A CA 1
ATOM 863 C C . CYS A 1 104 ? -11.067 0.561 17.249 1.00 89.56 104 CYS A C 1
ATOM 865 O O . CYS A 1 104 ? -10.938 0.438 16.032 1.00 89.56 104 CYS A O 1
ATOM 867 N N . ARG A 1 105 ? -11.776 1.564 17.782 1.00 90.25 105 ARG A N 1
ATOM 868 C CA . ARG A 1 105 ? -12.440 2.588 16.967 1.00 90.25 105 ARG A CA 1
ATOM 869 C C . ARG A 1 105 ? -11.439 3.392 16.143 1.00 90.25 105 ARG A C 1
ATOM 871 O O . ARG A 1 105 ? -11.627 3.573 14.941 1.00 90.25 105 ARG A O 1
ATOM 878 N N . ASN A 1 106 ? -10.348 3.820 16.775 1.00 91.44 106 ASN A N 1
ATOM 879 C CA . ASN A 1 106 ? -9.255 4.516 16.103 1.00 91.44 106 ASN A CA 1
ATOM 880 C C . ASN A 1 106 ? -8.564 3.618 15.064 1.00 91.44 106 ASN A C 1
ATOM 882 O O . ASN A 1 106 ? -8.262 4.075 13.962 1.00 91.44 106 ASN A O 1
ATOM 886 N N . GLU A 1 107 ? -8.338 2.341 15.388 1.00 90.94 107 GLU A N 1
ATOM 887 C CA . GLU A 1 107 ? -7.790 1.350 14.456 1.00 90.94 107 GLU A CA 1
ATOM 888 C C . GLU A 1 107 ? -8.693 1.159 13.234 1.00 90.94 107 GLU A C 1
ATOM 890 O O . GLU A 1 107 ? -8.179 1.151 12.121 1.00 90.94 107 GLU A O 1
ATOM 895 N N . LEU A 1 108 ? -10.016 1.083 13.407 1.00 91.25 108 LEU A N 1
ATOM 896 C CA . LEU A 1 108 ? -10.976 0.967 12.306 1.00 91.25 108 LEU A CA 1
ATOM 897 C C . LEU A 1 108 ? -10.939 2.190 11.376 1.00 91.25 108 LEU A C 1
ATOM 899 O O . LEU A 1 108 ? -10.943 2.040 10.156 1.00 91.25 108 LEU A O 1
ATOM 903 N N . VAL A 1 109 ? -10.852 3.403 11.931 1.00 91.62 109 VAL A N 1
ATOM 904 C CA . VAL A 1 109 ? -10.720 4.635 11.130 1.00 91.62 109 VAL A CA 1
ATOM 905 C C . VAL A 1 109 ? -9.403 4.641 10.349 1.00 91.62 109 VAL A C 1
ATOM 907 O O . VAL A 1 109 ? -9.386 4.925 9.151 1.00 91.62 109 VAL A O 1
ATOM 910 N N . MET A 1 110 ? -8.296 4.282 11.002 1.00 92.00 110 MET A N 1
ATOM 911 C CA . MET A 1 110 ? -6.995 4.146 10.342 1.00 92.00 110 MET A CA 1
ATOM 912 C C . MET A 1 110 ? -7.012 3.057 9.260 1.00 92.00 110 MET A C 1
ATOM 914 O O . MET A 1 110 ? -6.406 3.235 8.206 1.00 92.00 110 MET A O 1
ATOM 918 N N . LEU A 1 111 ? -7.723 1.952 9.494 1.00 91.19 111 LEU A N 1
ATOM 919 C CA . LEU A 1 111 ? -7.883 0.854 8.546 1.00 91.19 111 LEU A CA 1
ATOM 920 C C . LEU A 1 111 ? -8.668 1.294 7.310 1.00 91.19 111 LEU A C 1
ATOM 922 O O . LEU A 1 111 ? -8.239 1.012 6.195 1.00 91.19 111 LEU A O 1
ATOM 926 N N . LYS A 1 112 ? -9.748 2.065 7.484 1.00 91.62 112 LYS A N 1
ATOM 927 C CA . LYS A 1 112 ? -10.463 2.686 6.363 1.00 91.62 112 LYS A CA 1
ATOM 928 C C . LYS A 1 112 ? -9.535 3.576 5.536 1.00 91.62 112 LYS A C 1
ATOM 930 O O . LYS A 1 112 ? -9.467 3.415 4.325 1.00 91.62 112 LYS A O 1
ATOM 935 N N . HIS A 1 113 ? -8.782 4.472 6.176 1.00 91.31 113 HIS A N 1
ATOM 936 C CA . HIS A 1 113 ? -7.827 5.328 5.464 1.00 91.31 113 HIS A CA 1
ATOM 937 C C . HIS A 1 113 ? -6.741 4.532 4.732 1.00 91.31 113 HIS A C 1
ATOM 939 O O . HIS A 1 113 ? -6.323 4.915 3.641 1.00 91.31 113 HIS A O 1
ATOM 945 N N . MET A 1 114 ? -6.291 3.421 5.317 1.00 91.62 114 MET A N 1
ATOM 946 C CA . MET A 1 114 ? -5.341 2.519 4.676 1.00 91.62 114 MET A CA 1
ATOM 947 C C . MET A 1 114 ? -5.933 1.902 3.404 1.00 91.62 114 MET A C 1
ATOM 949 O O . MET A 1 114 ? -5.279 1.908 2.366 1.00 91.62 114 MET A O 1
ATOM 953 N N . TRP A 1 115 ? -7.173 1.417 3.451 1.00 91.69 115 TRP A N 1
ATOM 954 C CA . TRP A 1 115 ? -7.845 0.847 2.280 1.00 91.69 115 TRP A CA 1
ATOM 955 C C . TRP A 1 115 ? -8.237 1.891 1.230 1.00 91.69 115 TRP A C 1
ATOM 957 O O . TRP A 1 115 ? -8.141 1.606 0.038 1.00 91.69 115 TRP A O 1
ATOM 967 N N . ASP A 1 116 ? -8.554 3.121 1.640 1.00 91.38 116 ASP A N 1
ATOM 968 C CA . ASP A 1 116 ? -8.698 4.261 0.726 1.00 91.38 116 ASP A CA 1
ATOM 969 C C . ASP A 1 116 ? -7.390 4.502 -0.050 1.00 91.38 116 ASP A C 1
ATOM 971 O O . ASP A 1 116 ? -7.410 4.707 -1.265 1.00 91.38 116 ASP A O 1
ATOM 975 N N . LEU A 1 117 ? -6.239 4.404 0.626 1.00 91.25 117 LEU A N 1
ATOM 976 C CA . LEU A 1 117 ? -4.927 4.512 -0.012 1.00 91.25 117 LEU A CA 1
ATOM 977 C C . LEU A 1 117 ? -4.632 3.332 -0.949 1.00 91.25 117 LEU A C 1
ATOM 979 O O . LEU A 1 117 ? -4.132 3.562 -2.049 1.00 91.25 117 LEU A O 1
ATOM 983 N N . VAL A 1 118 ? -4.950 2.093 -0.550 1.00 91.19 118 VAL A N 1
ATOM 984 C CA . VAL A 1 118 ? -4.803 0.908 -1.420 1.00 91.19 118 VAL A CA 1
ATOM 985 C C . VAL A 1 118 ? -5.612 1.096 -2.699 1.00 91.19 118 VAL A C 1
ATOM 987 O O . VAL A 1 118 ? -5.058 0.988 -3.790 1.00 91.19 118 VAL A O 1
ATOM 990 N N . THR A 1 119 ? -6.897 1.432 -2.576 1.00 91.00 119 THR A N 1
ATOM 991 C CA . THR A 1 119 ? -7.791 1.640 -3.722 1.00 91.00 119 THR A CA 1
ATOM 992 C C . THR A 1 119 ? -7.271 2.753 -4.625 1.00 91.00 119 THR A C 1
ATOM 994 O O . THR A 1 119 ? -7.214 2.585 -5.841 1.00 91.00 119 THR A O 1
ATOM 997 N N . HIS A 1 120 ? -6.816 3.865 -4.0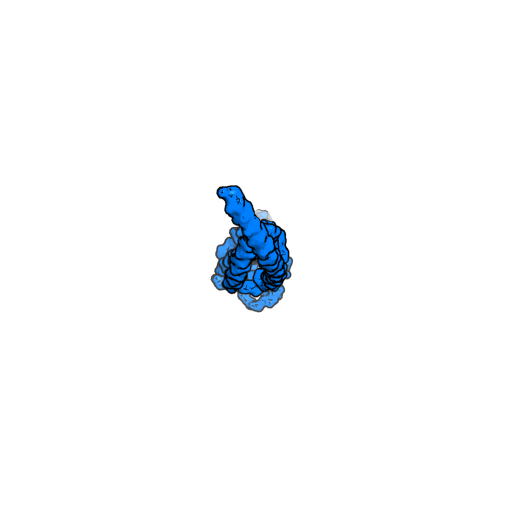44 1.00 91.06 120 HIS A N 1
ATOM 998 C CA . HIS A 1 120 ? -6.241 4.969 -4.803 1.00 91.06 120 HIS A CA 1
ATOM 999 C C . HIS A 1 120 ? -5.004 4.549 -5.613 1.00 91.06 120 HIS A C 1
ATOM 1001 O O . HIS A 1 120 ? -4.941 4.818 -6.811 1.00 91.06 120 HIS A O 1
ATOM 1007 N N . VAL A 1 121 ? -4.051 3.846 -4.991 1.00 91.38 121 VAL A N 1
ATOM 1008 C CA . VAL A 1 121 ? -2.850 3.343 -5.680 1.00 91.38 121 VAL A CA 1
ATOM 1009 C C . VAL A 1 121 ? -3.224 2.345 -6.774 1.00 91.38 121 VAL A C 1
ATOM 1011 O O . VAL A 1 121 ? -2.711 2.450 -7.884 1.00 91.38 121 VAL A O 1
ATOM 1014 N N . LYS A 1 122 ? -4.153 1.420 -6.502 1.00 89.75 122 LYS A N 1
ATOM 1015 C CA . LYS A 1 122 ? -4.636 0.440 -7.487 1.00 89.75 122 LYS A CA 1
ATOM 1016 C C . LYS A 1 122 ? -5.274 1.109 -8.699 1.00 89.75 122 LYS A C 1
ATOM 1018 O O . LYS A 1 122 ? -4.996 0.701 -9.820 1.00 89.75 122 LYS A O 1
ATOM 1023 N N . MET A 1 123 ? -6.091 2.140 -8.489 1.00 89.88 123 MET A N 1
ATOM 1024 C CA . MET A 1 123 ? -6.697 2.904 -9.582 1.00 89.88 123 MET A CA 1
ATOM 1025 C C . MET A 1 123 ? -5.639 3.623 -10.419 1.00 89.88 123 MET A C 1
ATOM 1027 O O . MET A 1 123 ? -5.649 3.496 -11.638 1.00 89.88 123 MET A O 1
ATOM 1031 N N . ILE A 1 124 ? -4.684 4.302 -9.774 1.00 90.06 124 ILE A N 1
ATOM 1032 C CA . ILE A 1 124 ? -3.572 4.960 -10.473 1.00 90.06 124 ILE A CA 1
ATOM 1033 C C . ILE A 1 124 ? -2.774 3.942 -11.297 1.00 90.06 124 ILE A C 1
ATOM 1035 O O . ILE A 1 124 ? -2.460 4.190 -12.459 1.00 90.06 124 ILE A O 1
ATOM 1039 N N . PHE A 1 125 ? -2.459 2.783 -10.717 1.00 90.12 125 PHE A N 1
ATOM 1040 C CA . PHE A 1 125 ? -1.702 1.743 -11.408 1.00 90.12 125 PHE A CA 1
ATOM 1041 C C . PHE A 1 125 ? -2.496 1.159 -12.575 1.00 90.12 125 PHE A C 1
ATOM 1043 O O . PHE A 1 125 ? -1.921 0.965 -13.640 1.00 90.12 125 PHE A O 1
ATOM 1050 N N . ALA A 1 126 ? -3.805 0.950 -12.420 1.00 88.62 126 ALA A N 1
ATOM 1051 C CA . ALA A 1 126 ? -4.674 0.516 -13.510 1.00 88.62 126 ALA A CA 1
ATOM 1052 C C . ALA A 1 126 ? -4.710 1.538 -14.663 1.00 88.62 126 ALA A C 1
ATOM 1054 O O . ALA A 1 126 ? -4.671 1.149 -15.830 1.00 88.62 126 ALA A O 1
ATOM 1055 N N . ASP A 1 127 ? -4.728 2.838 -14.360 1.00 88.12 127 ASP A N 1
ATOM 1056 C CA . ASP A 1 127 ? -4.679 3.896 -15.375 1.00 88.12 127 ASP A CA 1
ATOM 1057 C C . ASP A 1 127 ? -3.327 3.922 -16.109 1.00 88.12 127 ASP A C 1
ATOM 1059 O O . ASP A 1 127 ? -3.273 4.036 -17.339 1.00 88.12 127 ASP A O 1
ATOM 1063 N N . TRP A 1 128 ? -2.221 3.743 -15.381 1.00 88.06 128 TRP A N 1
ATOM 1064 C CA . TRP A 1 128 ? -0.891 3.609 -15.983 1.00 88.06 128 TRP A CA 1
ATOM 1065 C C . TRP A 1 128 ? -0.788 2.360 -16.860 1.00 88.06 128 TRP A C 1
ATOM 1067 O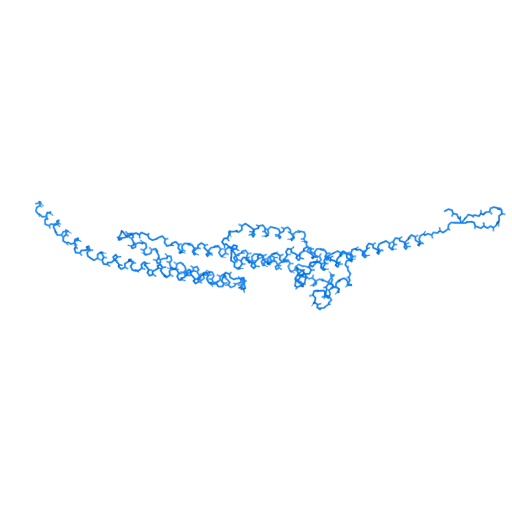 O . TRP A 1 128 ? -0.265 2.432 -17.968 1.00 88.06 128 TRP A O 1
ATOM 1077 N N . MET A 1 129 ? -1.331 1.232 -16.399 1.00 84.50 129 MET A N 1
ATOM 1078 C CA . MET A 1 129 ? -1.349 -0.043 -17.119 1.00 84.50 129 MET A CA 1
ATOM 1079 C C . MET A 1 129 ? -2.107 0.048 -18.449 1.00 84.50 129 MET A C 1
ATOM 1081 O O . MET A 1 129 ? -1.650 -0.516 -19.439 1.00 84.50 129 MET A O 1
ATOM 1085 N N . ARG A 1 130 ? -3.200 0.822 -18.508 1.00 84.81 130 ARG A N 1
ATOM 1086 C CA . ARG A 1 130 ? -3.990 1.056 -19.734 1.00 84.81 130 ARG A CA 1
ATOM 1087 C C . ARG A 1 130 ? -3.292 1.918 -20.778 1.00 84.81 130 ARG A C 1
ATOM 1089 O O . ARG A 1 130 ? -3.737 1.975 -21.922 1.00 84.81 130 ARG A O 1
ATOM 1096 N N . SER A 1 131 ? -2.245 2.631 -20.389 1.00 83.81 131 SER A N 1
ATOM 1097 C CA . SER A 1 131 ? -1.579 3.574 -21.272 1.00 83.81 131 SER A CA 1
ATOM 1098 C C . SER A 1 131 ? -0.648 2.830 -22.244 1.00 83.81 131 SER A C 1
ATOM 1100 O O . SER A 1 131 ? 0.135 1.962 -21.845 1.00 83.81 131 SER A O 1
ATOM 1102 N N . THR A 1 132 ? -0.727 3.161 -23.537 1.00 81.19 132 THR A N 1
ATOM 1103 C CA . THR A 1 132 ? 0.090 2.531 -24.589 1.00 81.19 132 THR A CA 1
ATOM 1104 C C . THR A 1 132 ? 1.565 2.869 -24.402 1.00 81.19 132 THR A C 1
ATOM 1106 O O . THR A 1 132 ? 1.920 4.034 -24.199 1.00 81.19 132 THR A O 1
ATOM 1109 N N . PHE A 1 133 ? 2.445 1.875 -24.542 1.00 78.31 133 PHE A N 1
ATOM 1110 C CA . PHE A 1 133 ? 3.881 2.008 -24.283 1.00 78.31 133 PHE A CA 1
ATOM 1111 C C . PHE A 1 133 ? 4.539 3.173 -25.037 1.00 78.31 133 PHE A C 1
ATOM 1113 O O . PHE A 1 133 ? 5.465 3.795 -24.520 1.00 78.31 133 PHE A O 1
ATOM 1120 N N . ARG A 1 134 ? 4.028 3.525 -26.221 1.00 73.31 134 ARG A N 1
ATOM 1121 C CA . ARG A 1 134 ? 4.514 4.635 -27.049 1.00 73.31 134 ARG A CA 1
ATOM 1122 C C . ARG A 1 134 ? 4.152 6.029 -26.522 1.00 73.31 134 ARG A C 1
ATOM 1124 O O . ARG A 1 134 ? 4.952 6.951 -26.653 1.00 73.31 134 ARG A O 1
ATOM 1131 N N . MET A 1 135 ? 2.954 6.194 -25.961 1.00 72.50 135 MET A N 1
ATOM 1132 C CA . MET A 1 135 ? 2.407 7.502 -25.560 1.00 72.50 135 MET A CA 1
ATOM 1133 C C . MET A 1 135 ? 2.593 7.814 -24.074 1.00 72.50 135 MET A C 1
ATOM 1135 O O . MET A 1 135 ? 2.404 8.954 -23.661 1.00 72.50 135 MET A O 1
ATOM 1139 N N . VAL A 1 136 ? 2.963 6.816 -23.270 1.00 79.00 136 VAL A N 1
ATOM 1140 C CA . VAL A 1 136 ? 3.172 6.980 -21.828 1.00 79.00 136 VAL A CA 1
ATOM 1141 C C . VAL A 1 136 ? 4.288 7.986 -21.545 1.00 79.00 136 VAL A C 1
ATOM 1143 O O . VAL A 1 136 ? 5.428 7.779 -21.960 1.00 79.00 136 VAL A O 1
ATOM 1146 N N . ASP A 1 137 ? 4.005 9.021 -20.764 1.00 79.56 137 ASP A N 1
ATOM 1147 C CA . ASP A 1 137 ? 5.038 9.869 -20.170 1.00 79.56 137 ASP A CA 1
ATOM 1148 C C . ASP A 1 137 ? 5.572 9.216 -18.885 1.00 79.56 137 ASP A C 1
ATOM 1150 O O . ASP A 1 137 ? 4.942 9.264 -17.825 1.00 79.56 137 ASP A O 1
ATOM 1154 N N . VAL A 1 138 ? 6.731 8.561 -18.994 1.00 79.38 138 VAL A N 1
ATOM 1155 C CA . VAL A 1 138 ? 7.337 7.840 -17.867 1.00 79.38 138 VAL A CA 1
ATOM 1156 C C . VAL A 1 138 ? 7.879 8.808 -16.815 1.00 79.38 138 VAL A C 1
ATOM 1158 O O . VAL A 1 138 ? 7.842 8.476 -15.634 1.00 79.38 138 VAL A O 1
ATOM 1161 N N . ASP A 1 139 ? 8.315 10.011 -17.195 1.00 83.12 139 ASP A N 1
ATOM 1162 C CA . ASP A 1 139 ? 8.849 10.993 -16.247 1.00 83.12 139 ASP A CA 1
ATOM 1163 C C . ASP A 1 139 ? 7.745 11.499 -15.316 1.00 83.12 139 ASP A C 1
ATOM 1165 O O . ASP A 1 139 ? 7.907 11.480 -14.092 1.00 83.12 139 ASP A O 1
ATOM 1169 N N . THR A 1 140 ? 6.580 11.836 -15.878 1.00 86.88 140 THR A N 1
ATOM 1170 C CA . THR A 1 140 ? 5.397 12.211 -15.088 1.00 86.88 140 THR A CA 1
ATOM 1171 C C . THR A 1 140 ? 4.968 11.077 -14.150 1.00 86.88 140 THR A C 1
ATOM 1173 O O . THR A 1 140 ? 4.720 11.303 -12.963 1.00 86.88 140 THR A O 1
ATOM 1176 N N . ILE A 1 141 ? 4.937 9.832 -14.635 1.00 88.12 141 ILE A N 1
ATOM 1177 C CA . ILE A 1 141 ? 4.581 8.671 -13.807 1.00 88.12 141 ILE A CA 1
ATOM 1178 C C . ILE A 1 141 ? 5.608 8.444 -12.683 1.00 88.12 141 ILE A C 1
ATOM 1180 O O . ILE A 1 141 ? 5.228 8.161 -11.546 1.00 88.12 141 ILE A O 1
ATOM 1184 N N . LEU A 1 142 ? 6.906 8.604 -12.957 1.00 86.88 142 LEU A N 1
ATOM 1185 C CA . LEU A 1 142 ? 7.963 8.486 -11.949 1.00 86.88 142 LEU A CA 1
ATOM 1186 C C . LEU A 1 142 ? 7.862 9.579 -10.876 1.00 86.88 142 LEU A C 1
ATOM 1188 O O . LEU A 1 142 ? 8.152 9.317 -9.705 1.00 86.88 142 LEU A O 1
ATOM 1192 N N . GLU A 1 143 ? 7.453 10.797 -11.236 1.00 90.25 143 GLU A N 1
ATOM 1193 C CA . GLU A 1 143 ? 7.177 11.857 -10.262 1.00 90.25 143 GLU A CA 1
ATOM 1194 C C . GLU A 1 143 ? 5.985 11.522 -9.362 1.00 90.25 143 GLU A C 1
ATOM 1196 O O . GLU A 1 143 ? 6.089 11.646 -8.136 1.00 90.25 143 GLU A O 1
ATOM 1201 N N . GLU A 1 144 ? 4.879 11.049 -9.937 1.00 90.69 144 GLU A N 1
ATOM 1202 C CA . GLU A 1 144 ? 3.711 10.603 -9.171 1.00 90.69 144 GLU A CA 1
ATOM 1203 C C . GLU A 1 144 ? 4.056 9.423 -8.255 1.00 90.69 144 GLU A C 1
ATOM 1205 O O . GLU A 1 144 ? 3.710 9.413 -7.072 1.00 90.69 144 GLU A O 1
ATOM 1210 N N . LEU A 1 145 ? 4.856 8.473 -8.735 1.00 91.44 145 LEU A N 1
ATOM 1211 C CA . LEU A 1 145 ? 5.334 7.360 -7.925 1.00 91.44 145 LEU A CA 1
ATOM 1212 C C . LEU A 1 145 ? 6.186 7.821 -6.733 1.00 91.44 145 LEU A C 1
ATOM 1214 O O . LEU A 1 145 ? 6.028 7.309 -5.623 1.00 91.44 145 LEU A O 1
ATOM 1218 N N . LYS A 1 146 ? 7.054 8.825 -6.915 1.00 91.31 146 LYS A N 1
ATOM 1219 C CA . LYS A 1 146 ? 7.809 9.433 -5.803 1.00 91.31 146 LYS A CA 1
ATOM 1220 C C . LYS A 1 146 ? 6.875 10.082 -4.779 1.00 91.31 146 LYS A C 1
ATOM 1222 O O . LYS A 1 146 ? 7.142 9.994 -3.574 1.00 91.31 146 LYS A O 1
ATOM 1227 N N . LYS A 1 147 ? 5.780 10.714 -5.221 1.00 92.81 147 LYS A N 1
ATOM 1228 C CA . LYS A 1 147 ? 4.749 11.264 -4.321 1.00 92.81 147 LYS A CA 1
ATOM 1229 C C . LYS A 1 147 ? 4.065 10.146 -3.531 1.00 92.81 147 LYS A C 1
ATOM 1231 O O . LYS A 1 147 ? 3.999 10.254 -2.305 1.00 92.81 147 LYS A O 1
ATOM 1236 N N . LEU A 1 148 ? 3.678 9.046 -4.183 1.00 92.56 148 LEU A N 1
ATOM 1237 C CA . LEU A 1 148 ? 3.096 7.867 -3.526 1.00 92.56 148 LEU A CA 1
ATOM 1238 C C . LEU A 1 148 ? 4.054 7.254 -2.492 1.00 92.56 148 LEU A C 1
ATOM 1240 O O . LEU A 1 148 ? 3.674 7.027 -1.343 1.00 92.56 148 LEU A O 1
ATOM 1244 N N . GLN A 1 149 ? 5.332 7.075 -2.837 1.00 92.25 149 GLN A N 1
ATOM 1245 C CA . GLN A 1 149 ? 6.352 6.595 -1.896 1.00 92.25 149 GLN A CA 1
ATOM 1246 C C . GLN A 1 149 ? 6.512 7.522 -0.683 1.00 92.25 149 GLN A C 1
ATOM 1248 O O . GLN A 1 149 ? 6.680 7.056 0.447 1.00 92.25 149 GLN A O 1
ATOM 1253 N N . LYS A 1 150 ? 6.458 8.845 -0.885 1.00 93.06 150 LYS A N 1
ATOM 1254 C CA . LYS A 1 150 ? 6.505 9.817 0.216 1.00 93.06 150 LYS A CA 1
ATOM 1255 C C . LYS A 1 150 ? 5.261 9.710 1.101 1.00 93.06 150 LYS A C 1
ATOM 1257 O O . LYS A 1 150 ? 5.403 9.719 2.322 1.00 93.06 150 LYS A O 1
ATOM 1262 N N . GLN A 1 151 ? 4.080 9.550 0.509 1.00 91.50 151 GLN A N 1
ATOM 1263 C CA . GLN A 1 151 ? 2.817 9.378 1.229 1.00 91.50 151 GLN A CA 1
ATOM 1264 C C . GLN A 1 151 ? 2.783 8.085 2.059 1.00 91.50 151 GLN A C 1
ATOM 1266 O O . GLN A 1 151 ? 2.294 8.093 3.191 1.00 91.50 151 GLN A O 1
ATOM 1271 N N . LEU A 1 152 ? 3.354 6.986 1.553 1.00 91.44 152 LEU A N 1
ATOM 1272 C CA . LEU A 1 152 ? 3.526 5.748 2.323 1.00 91.44 152 LEU A CA 1
ATOM 1273 C C . LEU A 1 152 ? 4.476 5.948 3.512 1.00 91.44 152 LEU A C 1
ATOM 1275 O O . LEU A 1 152 ? 4.200 5.506 4.629 1.00 91.44 152 LEU A O 1
ATOM 1279 N N . LYS A 1 153 ? 5.567 6.699 3.319 1.00 90.69 153 LYS A N 1
ATOM 1280 C CA . LYS A 1 153 ? 6.521 7.017 4.393 1.00 90.69 153 LYS A CA 1
ATOM 1281 C C . LYS A 1 153 ? 5.927 7.894 5.493 1.00 90.69 153 LYS A C 1
ATOM 1283 O O . LYS A 1 153 ? 6.392 7.795 6.627 1.00 90.69 153 LYS A O 1
ATOM 1288 N N . THR A 1 154 ? 4.917 8.714 5.211 1.00 91.88 154 THR A N 1
ATOM 1289 C CA . THR A 1 154 ? 4.258 9.551 6.228 1.00 91.88 154 THR A CA 1
ATOM 1290 C C . THR A 1 154 ? 3.206 8.811 7.054 1.00 91.88 154 THR A C 1
ATOM 1292 O O . THR A 1 154 ? 2.721 9.373 8.032 1.00 91.88 154 THR A O 1
ATOM 1295 N N . GLN A 1 155 ? 2.863 7.562 6.710 1.00 91.31 155 GLN A N 1
ATOM 1296 C CA . GLN A 1 155 ? 1.849 6.810 7.454 1.00 91.31 155 GLN A CA 1
ATOM 1297 C C . GLN A 1 155 ? 2.278 6.518 8.907 1.00 91.31 155 GLN A C 1
ATOM 1299 O O . GLN A 1 155 ? 3.477 6.337 9.175 1.00 91.31 155 GLN A O 1
ATOM 1304 N N . PRO A 1 156 ? 1.319 6.437 9.853 1.00 90.75 156 PRO A N 1
ATOM 1305 C CA . PRO A 1 156 ? 1.603 6.114 11.247 1.00 90.75 156 PRO A CA 1
ATOM 1306 C C . PRO A 1 156 ? 2.320 4.768 11.406 1.00 90.75 156 PRO A C 1
ATOM 1308 O O . PRO A 1 156 ? 2.043 3.812 10.683 1.00 90.75 156 PRO A O 1
ATOM 1311 N N . VAL A 1 157 ? 3.197 4.656 12.411 1.00 89.94 157 VAL A N 1
ATOM 1312 C CA . VAL A 1 157 ? 3.969 3.424 12.692 1.00 89.94 157 VAL A CA 1
ATOM 1313 C C . VAL A 1 157 ? 3.056 2.209 12.894 1.00 89.94 157 VAL A C 1
ATOM 1315 O O . VAL A 1 157 ? 3.376 1.119 12.430 1.00 89.94 157 VAL A O 1
ATOM 1318 N N . LYS A 1 158 ? 1.894 2.411 13.528 1.00 88.56 158 LYS A N 1
ATOM 1319 C CA . LYS A 1 158 ? 0.890 1.362 13.745 1.00 88.56 158 LYS A CA 1
ATOM 1320 C C . LYS A 1 158 ? 0.380 0.778 12.423 1.00 88.56 158 LYS A C 1
ATOM 1322 O O . LYS A 1 158 ? 0.400 -0.435 12.258 1.00 88.56 158 LYS A O 1
ATOM 1327 N N . VAL A 1 159 ? 0.029 1.643 11.466 1.00 89.44 159 VAL A N 1
ATOM 1328 C CA . VAL A 1 159 ? -0.440 1.254 10.123 1.00 89.44 159 VAL A CA 1
ATOM 1329 C C . VAL A 1 159 ? 0.656 0.514 9.358 1.00 89.44 159 VAL A C 1
ATOM 1331 O O . VAL A 1 159 ? 0.396 -0.520 8.753 1.00 89.44 159 VAL A O 1
ATOM 1334 N N . LYS A 1 160 ? 1.908 0.977 9.465 1.00 89.50 160 LYS A N 1
ATOM 1335 C CA . LYS A 1 160 ? 3.067 0.331 8.824 1.00 89.50 160 LYS A CA 1
ATOM 1336 C C . LYS A 1 160 ? 3.336 -1.098 9.305 1.00 89.50 160 LYS A C 1
ATOM 1338 O O . LYS A 1 160 ? 3.991 -1.876 8.614 1.00 89.50 160 LYS A O 1
ATOM 1343 N N . GLY A 1 161 ? 2.856 -1.451 10.496 1.00 88.88 161 GLY A N 1
ATOM 1344 C CA . GLY A 1 161 ? 2.950 -2.807 11.029 1.00 88.88 161 GLY A CA 1
ATOM 1345 C C . GLY A 1 161 ? 1.993 -3.799 10.362 1.00 88.88 161 GLY A C 1
ATOM 1346 O O . GLY A 1 161 ? 2.250 -5.004 10.410 1.00 88.88 161 GLY A O 1
ATOM 1347 N N . TRP A 1 162 ? 0.914 -3.317 9.739 1.00 91.56 162 TRP A N 1
ATOM 1348 C CA . TRP A 1 162 ? -0.148 -4.154 9.184 1.00 91.56 162 TRP A CA 1
ATOM 1349 C C . TRP A 1 162 ? 0.258 -4.829 7.874 1.00 91.56 162 TRP A C 1
ATOM 1351 O O . TRP A 1 162 ? 1.042 -4.291 7.090 1.00 91.56 162 TRP A O 1
ATOM 1361 N N . ARG A 1 163 ? -0.285 -6.027 7.619 1.00 89.19 163 ARG A N 1
ATOM 1362 C CA . ARG A 1 163 ? 0.068 -6.808 6.421 1.00 89.19 163 ARG A CA 1
ATOM 1363 C C . ARG A 1 163 ? -0.442 -6.134 5.144 1.00 89.19 163 ARG A C 1
ATOM 1365 O O . ARG A 1 163 ? 0.281 -6.127 4.157 1.00 89.19 163 ARG A O 1
ATOM 1372 N N . CYS A 1 164 ? -1.610 -5.490 5.193 1.00 89.75 164 CYS A N 1
ATOM 1373 C CA . CYS A 1 164 ? -2.156 -4.682 4.101 1.00 89.75 164 CYS A CA 1
ATOM 1374 C C . CYS A 1 164 ? -1.221 -3.530 3.697 1.00 89.75 164 CYS A C 1
ATOM 1376 O O . CYS A 1 164 ? -0.999 -3.312 2.509 1.00 89.75 164 CYS A O 1
ATOM 1378 N N . PHE A 1 165 ? -0.592 -2.844 4.662 1.00 92.31 165 PHE A N 1
ATOM 1379 C CA . PHE A 1 165 ? 0.406 -1.814 4.361 1.00 92.31 165 PHE A CA 1
ATOM 1380 C C . PHE A 1 165 ? 1.654 -2.395 3.712 1.00 92.31 165 PHE A C 1
ATOM 1382 O O . PHE A 1 165 ? 2.118 -1.859 2.712 1.00 92.31 165 PHE A O 1
ATOM 1389 N N . LYS A 1 166 ? 2.188 -3.492 4.255 1.00 91.69 166 LYS A N 1
ATOM 1390 C CA . LYS A 1 166 ? 3.396 -4.121 3.706 1.00 91.69 166 LYS A CA 1
ATOM 1391 C C . LYS A 1 166 ? 3.189 -4.613 2.275 1.00 91.69 166 LYS A C 1
ATOM 1393 O O . LYS A 1 166 ? 4.069 -4.410 1.450 1.00 91.69 166 LYS A O 1
ATOM 1398 N N . GLY A 1 167 ? 2.025 -5.194 1.978 1.00 91.06 167 GLY A N 1
ATOM 1399 C CA . GLY A 1 167 ? 1.675 -5.601 0.616 1.00 91.06 167 GLY A CA 1
ATOM 1400 C C . GLY A 1 167 ? 1.601 -4.413 -0.346 1.00 91.06 167 GLY A C 1
ATOM 1401 O O . GLY A 1 167 ? 2.178 -4.464 -1.429 1.00 91.06 167 GLY A O 1
ATOM 1402 N N . LEU A 1 168 ? 0.989 -3.300 0.078 1.00 92.44 168 LEU A N 1
ATOM 1403 C CA . LEU A 1 168 ? 0.961 -2.073 -0.723 1.00 92.44 168 LEU A CA 1
ATOM 1404 C C . LEU A 1 168 ? 2.363 -1.476 -0.926 1.00 92.44 168 LEU A C 1
ATOM 1406 O O . LEU A 1 168 ? 2.705 -1.042 -2.023 1.00 92.44 168 LEU A O 1
ATOM 1410 N N . GLU A 1 169 ? 3.181 -1.439 0.127 1.00 92.75 169 GLU A N 1
ATOM 1411 C CA . GLU A 1 169 ? 4.556 -0.938 0.066 1.00 92.75 169 GLU A CA 1
ATOM 1412 C C . GLU A 1 169 ? 5.413 -1.772 -0.893 1.00 92.75 169 GLU A C 1
ATOM 1414 O O . GLU A 1 169 ? 6.168 -1.208 -1.686 1.00 92.75 169 GLU A O 1
ATOM 1419 N N . GLU A 1 170 ? 5.270 -3.096 -0.859 1.00 91.31 170 GLU A N 1
ATOM 1420 C CA . GLU A 1 170 ? 5.940 -4.005 -1.784 1.00 91.31 170 GLU A CA 1
ATOM 1421 C C . GLU A 1 170 ? 5.477 -3.788 -3.228 1.00 91.31 170 GLU A C 1
ATOM 1423 O O . GLU A 1 170 ? 6.311 -3.697 -4.127 1.00 91.31 170 GLU A O 1
ATOM 1428 N N . GLU A 1 171 ? 4.176 -3.619 -3.464 1.00 90.56 171 GLU A N 1
ATOM 1429 C CA . GLU A 1 171 ? 3.648 -3.342 -4.801 1.00 90.56 171 GLU A CA 1
ATOM 1430 C C . GLU A 1 171 ? 4.190 -2.021 -5.371 1.00 90.56 171 GLU A C 1
ATOM 1432 O O . GLU A 1 171 ? 4.693 -1.979 -6.497 1.00 90.56 171 GLU A O 1
ATOM 1437 N N . VAL A 1 172 ? 4.170 -0.946 -4.575 1.00 92.31 172 VAL A N 1
ATOM 1438 C CA . VAL A 1 172 ? 4.733 0.353 -4.974 1.00 92.31 172 VAL A CA 1
ATOM 1439 C C . VAL A 1 172 ? 6.243 0.256 -5.195 1.00 92.31 172 VAL A C 1
ATOM 1441 O O . VAL A 1 172 ? 6.774 0.887 -6.110 1.00 92.31 172 VAL A O 1
ATOM 1444 N N . LYS A 1 173 ? 6.953 -0.547 -4.396 1.00 90.75 173 LYS A N 1
ATOM 1445 C CA . LYS A 1 173 ? 8.386 -0.799 -4.583 1.00 90.75 173 LYS A CA 1
ATOM 1446 C C . LYS A 1 173 ? 8.661 -1.542 -5.893 1.00 90.75 173 LYS A C 1
ATOM 1448 O O . LYS A 1 173 ? 9.531 -1.116 -6.644 1.00 90.75 173 LYS A O 1
ATOM 1453 N N . ASN A 1 174 ? 7.900 -2.591 -6.196 1.00 90.38 174 ASN A N 1
ATOM 1454 C CA . ASN A 1 174 ? 8.032 -3.353 -7.440 1.00 90.38 174 ASN A CA 1
ATOM 1455 C C . ASN A 1 174 ? 7.766 -2.470 -8.665 1.00 90.38 174 ASN A C 1
ATOM 1457 O O . ASN A 1 174 ? 8.492 -2.549 -9.661 1.00 90.38 174 ASN A O 1
ATOM 1461 N N . MET A 1 175 ? 6.773 -1.583 -8.575 1.00 89.50 175 MET A N 1
ATOM 1462 C CA . MET A 1 175 ? 6.495 -0.586 -9.607 1.00 89.50 175 MET A CA 1
ATOM 1463 C C . MET A 1 175 ? 7.654 0.413 -9.760 1.00 89.50 175 MET A C 1
ATOM 1465 O O . MET A 1 175 ? 8.051 0.735 -10.877 1.00 89.50 175 MET A O 1
ATOM 1469 N N . ALA A 1 176 ? 8.259 0.847 -8.650 1.00 89.50 176 ALA A N 1
ATOM 1470 C CA . ALA A 1 176 ? 9.395 1.770 -8.657 1.00 89.50 176 ALA A CA 1
ATOM 1471 C C . ALA A 1 176 ? 10.681 1.203 -9.246 1.00 89.50 176 ALA A C 1
ATOM 1473 O O . ALA A 1 176 ? 11.473 1.974 -9.782 1.00 89.50 176 ALA A O 1
ATOM 1474 N N . THR A 1 177 ? 10.868 -0.112 -9.196 1.00 89.19 177 THR A N 1
ATOM 1475 C CA . THR A 1 177 ? 11.955 -0.783 -9.916 1.00 89.19 177 THR A CA 1
ATOM 1476 C C . THR A 1 177 ? 11.592 -1.029 -11.383 1.00 89.19 177 THR A C 1
ATOM 1478 O O . THR A 1 177 ? 12.431 -0.871 -12.262 1.00 89.19 177 THR A O 1
ATOM 1481 N N . SER A 1 178 ? 10.338 -1.382 -11.683 1.00 88.56 178 SER A N 1
ATOM 1482 C CA . SER A 1 178 ? 9.930 -1.753 -13.049 1.00 88.56 178 SER A CA 1
ATOM 1483 C C . SER A 1 178 ? 9.795 -0.553 -13.997 1.00 88.56 178 SER A C 1
ATOM 1485 O O . SER A 1 178 ? 10.126 -0.666 -15.175 1.00 88.56 178 SER A O 1
ATOM 1487 N N . LEU A 1 179 ? 9.316 0.599 -13.516 1.00 87.56 179 LEU A N 1
ATOM 1488 C CA . LEU A 1 179 ? 9.063 1.777 -14.359 1.00 87.56 179 LEU A CA 1
ATOM 1489 C C . LEU A 1 179 ? 10.327 2.382 -15.001 1.00 87.56 179 LEU A C 1
ATOM 1491 O O . LEU A 1 179 ? 10.287 2.641 -16.204 1.00 87.56 179 LEU A O 1
ATOM 1495 N N . PRO A 1 180 ? 11.452 2.581 -14.281 1.00 86.56 180 PRO A N 1
ATOM 1496 C CA . PRO A 1 180 ? 12.699 3.032 -14.902 1.00 86.56 180 PRO A CA 1
ATOM 1497 C C . PRO A 1 180 ? 13.179 2.086 -16.007 1.00 86.56 180 PRO A C 1
ATOM 1499 O O . PRO A 1 180 ? 13.562 2.542 -17.081 1.00 86.56 180 PRO A O 1
ATOM 1502 N N . LEU A 1 181 ? 13.056 0.771 -15.797 1.00 87.00 181 LEU A N 1
ATOM 1503 C CA . LEU A 1 181 ? 13.392 -0.231 -16.811 1.00 87.00 181 LEU A CA 1
ATOM 1504 C C . LEU A 1 181 ? 12.499 -0.106 -18.052 1.00 87.00 181 LEU A C 1
ATOM 1506 O O . LEU A 1 181 ? 12.976 -0.243 -19.174 1.00 87.00 181 LEU A O 1
ATOM 1510 N N . CYS A 1 182 ? 11.213 0.214 -17.876 1.00 85.06 182 CYS A N 1
ATOM 1511 C CA . CYS A 1 182 ? 10.320 0.507 -19.000 1.00 85.06 182 CYS A CA 1
ATOM 1512 C C . CYS A 1 182 ? 10.777 1.750 -19.785 1.00 85.06 182 CYS A C 1
ATOM 1514 O O . CYS A 1 182 ? 10.670 1.765 -21.011 1.00 85.06 182 CYS A O 1
ATOM 1516 N N . ALA A 1 183 ? 11.311 2.773 -19.105 1.00 84.56 183 ALA A N 1
ATOM 1517 C CA . ALA A 1 183 ? 11.888 3.946 -19.763 1.00 84.56 183 ALA A CA 1
ATOM 1518 C C . ALA A 1 183 ? 13.143 3.581 -20.573 1.00 84.56 183 ALA A C 1
ATOM 1520 O O . ALA A 1 183 ? 13.272 3.986 -21.727 1.00 84.56 183 ALA A O 1
ATOM 1521 N N . GLU A 1 184 ? 14.042 2.781 -19.993 1.00 85.38 184 GLU A N 1
ATOM 1522 C CA . GLU A 1 184 ? 15.263 2.301 -20.654 1.00 85.38 184 GLU A CA 1
ATOM 1523 C C . GLU A 1 184 ? 14.948 1.477 -21.911 1.00 85.38 184 GLU A C 1
ATOM 1525 O O . GLU A 1 184 ? 15.545 1.682 -22.972 1.00 85.38 184 GLU A O 1
ATOM 1530 N N . LEU A 1 185 ? 13.945 0.600 -21.826 1.00 86.31 185 LEU A N 1
ATOM 1531 C CA . LEU A 1 185 ? 13.470 -0.226 -22.937 1.00 86.31 185 LEU A CA 1
ATOM 1532 C C . LEU A 1 185 ? 12.868 0.586 -24.098 1.00 86.31 185 LEU A C 1
ATOM 1534 O O . LEU A 1 185 ? 12.759 0.069 -25.207 1.00 86.31 185 LEU A O 1
ATOM 1538 N N . ARG A 1 186 ? 12.523 1.864 -23.893 1.00 82.44 186 ARG A N 1
ATOM 1539 C CA . ARG A 1 186 ? 12.088 2.765 -24.974 1.00 82.44 186 ARG A CA 1
ATOM 1540 C C . ARG A 1 186 ? 13.253 3.292 -25.822 1.00 82.44 186 ARG A C 1
ATOM 1542 O O . ARG A 1 186 ? 13.033 3.996 -26.806 1.00 82.44 186 ARG A O 1
ATOM 1549 N N . SER A 1 187 ? 14.500 2.987 -25.467 1.00 83.88 187 SER A N 1
ATOM 1550 C CA . SER A 1 187 ? 15.662 3.437 -26.234 1.00 83.88 187 SER A CA 1
ATOM 1551 C C . SER A 1 187 ? 15.514 3.098 -27.728 1.00 83.88 187 SER A C 1
ATOM 1553 O O . SER A 1 187 ? 15.254 1.942 -28.069 1.00 83.88 187 SER A O 1
ATOM 1555 N N . PRO A 1 188 ? 15.763 4.049 -28.654 1.00 83.25 188 PRO A N 1
ATOM 1556 C CA . PRO A 1 188 ? 15.691 3.794 -30.096 1.00 83.25 188 PRO A CA 1
ATOM 1557 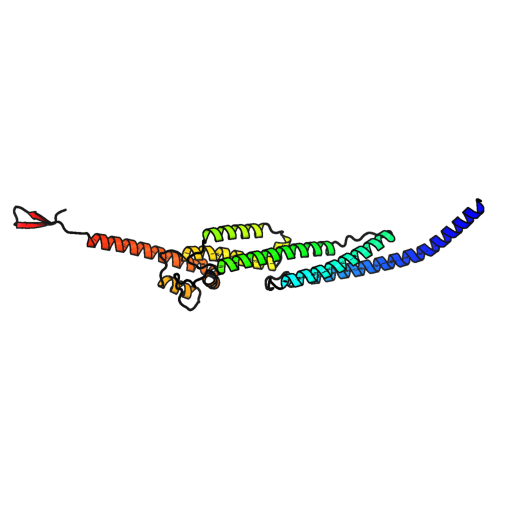C C . PRO A 1 188 ? 16.773 2.819 -30.584 1.00 83.25 188 PRO A C 1
ATOM 1559 O O . PRO A 1 188 ? 16.799 2.463 -31.762 1.00 83.25 188 PRO A O 1
ATOM 1562 N N . ALA A 1 189 ? 17.692 2.418 -29.702 1.00 87.25 189 ALA A N 1
ATOM 1563 C CA . ALA A 1 189 ? 18.662 1.361 -29.940 1.00 87.25 189 ALA A CA 1
ATOM 1564 C C . ALA A 1 189 ? 18.044 -0.047 -29.857 1.00 87.25 189 ALA A C 1
ATOM 1566 O O . ALA A 1 189 ? 18.620 -1.006 -30.371 1.00 87.25 189 ALA A O 1
ATOM 1567 N N . MET A 1 190 ? 16.870 -0.184 -29.234 1.00 88.31 190 MET A N 1
ATOM 1568 C CA . MET A 1 190 ? 16.158 -1.453 -29.144 1.00 88.31 190 MET A CA 1
ATOM 1569 C C . MET A 1 190 ? 15.664 -1.903 -30.527 1.00 88.31 190 MET A C 1
ATOM 1571 O O . MET A 1 190 ? 15.279 -1.108 -31.387 1.00 88.31 190 MET A O 1
ATOM 1575 N N . ARG A 1 191 ? 15.750 -3.213 -30.758 1.00 87.25 191 ARG A N 1
ATOM 1576 C CA . ARG A 1 191 ? 15.451 -3.911 -32.018 1.00 87.25 191 ARG A CA 1
ATOM 1577 C C . ARG A 1 191 ? 14.838 -5.259 -31.668 1.00 87.25 191 ARG A C 1
ATOM 1579 O O . ARG A 1 191 ? 15.034 -5.733 -30.549 1.00 87.25 191 ARG A O 1
ATOM 1586 N N . ASP A 1 192 ? 14.190 -5.911 -32.624 1.00 86.94 192 ASP A N 1
ATOM 1587 C CA . ASP A 1 192 ? 13.480 -7.182 -32.413 1.00 86.94 192 ASP A CA 1
ATOM 1588 C C . ASP A 1 192 ? 14.333 -8.245 -31.711 1.00 86.94 192 ASP A C 1
ATOM 1590 O O . ASP A 1 192 ? 13.857 -8.923 -30.804 1.00 86.94 192 ASP A O 1
ATOM 1594 N N . ARG A 1 193 ? 15.629 -8.334 -32.046 1.00 88.88 193 ARG A N 1
ATOM 1595 C CA . ARG A 1 193 ? 16.576 -9.250 -31.384 1.00 88.88 193 ARG A CA 1
ATOM 1596 C C . ARG A 1 193 ? 16.698 -9.011 -29.874 1.00 88.88 193 ARG A C 1
ATOM 1598 O O . ARG A 1 193 ? 16.786 -9.963 -29.104 1.00 88.88 193 ARG A O 1
ATOM 1605 N N . HIS A 1 194 ? 16.682 -7.750 -29.442 1.00 90.12 194 HIS A N 1
ATOM 1606 C CA . HIS A 1 194 ? 16.773 -7.367 -28.032 1.00 90.12 194 HIS A CA 1
ATOM 1607 C C . HIS A 1 194 ? 15.468 -7.680 -27.295 1.00 90.12 194 HIS A C 1
ATOM 1609 O O . HIS A 1 194 ? 15.504 -8.166 -26.168 1.00 90.12 194 HIS A O 1
ATOM 1615 N N . TRP A 1 195 ? 14.324 -7.477 -27.950 1.00 88.44 195 TRP A N 1
ATOM 1616 C CA . TRP A 1 195 ? 13.010 -7.838 -27.413 1.00 88.44 195 TRP A CA 1
ATOM 1617 C C . TRP A 1 195 ? 12.825 -9.355 -27.286 1.00 88.44 195 TRP A C 1
ATOM 1619 O O . TRP A 1 195 ? 12.293 -9.832 -26.287 1.00 88.44 195 TRP A O 1
ATOM 1629 N N . GLN A 1 196 ? 13.330 -10.134 -28.244 1.00 87.62 196 GLN A N 1
ATOM 1630 C CA . GLN A 1 196 ? 13.369 -11.596 -28.144 1.00 87.62 196 GLN A CA 1
ATOM 1631 C C . GLN A 1 196 ? 14.260 -12.069 -26.990 1.00 87.62 196 GLN A C 1
ATOM 1633 O O . GLN A 1 196 ? 13.876 -12.972 -26.246 1.00 87.62 196 GLN A O 1
ATOM 1638 N N . LEU A 1 197 ? 15.425 -11.441 -26.807 1.00 87.94 197 LEU A N 1
ATOM 1639 C CA . LEU A 1 197 ? 16.313 -11.741 -25.685 1.00 87.94 197 LEU A CA 1
ATOM 1640 C C . LEU A 1 197 ? 15.652 -11.403 -24.340 1.00 87.94 197 LEU A C 1
ATOM 1642 O O . LEU A 1 197 ? 15.733 -12.199 -23.409 1.00 87.94 197 LEU A O 1
ATOM 1646 N N . LEU A 1 198 ? 14.944 -10.270 -24.257 1.00 88.38 198 LEU A N 1
ATOM 1647 C CA . LEU A 1 198 ? 14.167 -9.883 -23.079 1.00 88.38 198 LEU A CA 1
ATOM 1648 C C . LEU A 1 198 ? 13.126 -10.953 -22.724 1.00 88.38 198 LEU A C 1
ATOM 1650 O O . LEU A 1 198 ? 13.090 -11.405 -21.584 1.00 88.38 198 LEU A O 1
ATOM 1654 N N . LEU A 1 199 ? 12.328 -11.397 -23.701 1.00 87.88 199 LEU A N 1
ATOM 1655 C CA . LEU A 1 199 ? 11.327 -12.456 -23.521 1.00 87.88 199 LEU A CA 1
ATOM 1656 C C . LEU A 1 199 ? 11.947 -13.774 -23.040 1.00 87.88 199 LEU A C 1
ATOM 1658 O O . LEU A 1 199 ? 11.406 -14.437 -22.152 1.00 87.88 199 LEU A O 1
ATOM 1662 N N . GLN A 1 200 ? 13.104 -14.145 -23.592 1.00 87.88 200 GLN A N 1
ATOM 1663 C CA . GLN A 1 200 ? 13.824 -15.345 -23.179 1.00 87.88 200 GLN A CA 1
ATOM 1664 C C . GLN A 1 200 ? 14.288 -15.252 -21.719 1.00 87.88 200 GLN A C 1
ATOM 1666 O O . GLN A 1 200 ? 14.108 -16.207 -20.959 1.00 87.88 200 GLN A O 1
ATOM 1671 N N . THR A 1 201 ? 14.841 -14.107 -21.314 1.00 85.94 201 THR A N 1
ATOM 1672 C CA . THR A 1 201 ? 15.293 -13.854 -19.940 1.00 85.94 201 THR A CA 1
ATOM 1673 C C . THR A 1 201 ? 14.128 -13.855 -18.952 1.00 85.94 201 THR A C 1
ATOM 1675 O O . THR A 1 201 ? 14.194 -14.524 -17.920 1.00 85.94 201 THR A O 1
ATOM 1678 N N . THR A 1 202 ? 13.023 -13.181 -19.285 1.00 84.81 202 THR A N 1
ATOM 1679 C CA . THR A 1 202 ? 11.825 -13.128 -18.432 1.00 84.81 202 THR A CA 1
ATOM 1680 C C . THR A 1 202 ? 11.001 -14.416 -18.483 1.00 84.81 202 THR A C 1
ATOM 1682 O O . THR A 1 202 ? 10.023 -14.545 -17.748 1.00 84.81 202 THR A O 1
ATOM 1685 N N . LYS A 1 203 ? 11.389 -15.401 -19.309 1.00 85.19 203 LYS A N 1
ATOM 1686 C CA . LYS A 1 203 ? 10.696 -16.687 -19.523 1.00 85.19 203 LYS A CA 1
ATOM 1687 C C . LYS A 1 203 ? 9.269 -16.539 -20.059 1.00 85.19 203 LYS A C 1
ATOM 1689 O O . LYS A 1 203 ? 8.416 -17.386 -19.797 1.00 85.19 203 LYS A O 1
ATOM 1694 N N . HIS A 1 204 ? 9.014 -15.480 -20.817 1.00 80.75 204 HIS A N 1
ATOM 1695 C CA . HIS A 1 204 ? 7.735 -15.250 -21.477 1.00 80.75 204 HIS A CA 1
ATOM 1696 C C . HIS A 1 204 ? 7.812 -15.704 -22.937 1.00 80.75 204 HIS A C 1
ATOM 1698 O O . HIS A 1 204 ? 8.832 -15.552 -23.604 1.00 80.75 204 HIS A O 1
ATOM 1704 N N . GLN A 1 205 ? 6.731 -16.299 -23.437 1.00 71.81 205 GLN A N 1
ATOM 1705 C CA . GLN A 1 205 ? 6.630 -16.727 -24.833 1.00 71.81 205 GLN A CA 1
ATOM 1706 C C . GLN A 1 205 ? 5.822 -15.704 -25.631 1.00 71.81 205 GLN A C 1
ATOM 1708 O O . GLN A 1 205 ? 4.805 -15.206 -25.149 1.00 71.81 205 GLN A O 1
ATOM 1713 N N . GLY A 1 206 ? 6.259 -15.414 -26.856 1.00 72.50 206 GLY A N 1
ATOM 1714 C CA . GLY A 1 206 ? 5.554 -14.520 -27.768 1.00 72.50 206 GLY A CA 1
ATOM 1715 C C . GLY A 1 206 ? 6.493 -13.689 -28.632 1.00 72.50 206 GLY A C 1
ATOM 1716 O O . GLY A 1 206 ? 7.683 -13.977 -28.749 1.00 72.50 206 GLY A O 1
ATOM 1717 N N . HIS A 1 207 ? 5.927 -12.648 -29.229 1.00 75.12 207 HIS A N 1
ATOM 1718 C CA . HIS A 1 207 ? 6.641 -11.589 -29.925 1.00 75.12 207 HIS A CA 1
ATOM 1719 C C . HIS A 1 207 ? 6.173 -10.261 -29.331 1.00 75.12 207 HIS A C 1
ATOM 1721 O O . HIS A 1 207 ? 4.978 -10.088 -29.096 1.00 75.12 207 HIS A O 1
ATOM 1727 N N . ILE A 1 208 ? 7.115 -9.369 -29.036 1.00 78.38 208 ILE A N 1
ATOM 1728 C CA . ILE A 1 208 ? 6.813 -7.997 -28.634 1.00 78.38 208 ILE A CA 1
ATOM 1729 C C . ILE A 1 208 ? 7.010 -7.142 -29.873 1.00 78.38 208 ILE A C 1
ATOM 1731 O O . ILE A 1 208 ? 8.131 -7.065 -30.378 1.00 78.38 208 ILE A O 1
ATOM 1735 N N . ASP A 1 209 ? 5.931 -6.513 -30.321 1.00 76.12 209 ASP A N 1
ATOM 1736 C CA . ASP A 1 209 ? 5.993 -5.425 -31.283 1.00 76.12 209 ASP A CA 1
ATOM 1737 C C . ASP A 1 209 ? 5.849 -4.099 -30.514 1.00 76.12 209 ASP A C 1
ATOM 1739 O O . ASP A 1 209 ? 4.755 -3.774 -30.048 1.00 76.12 209 ASP A O 1
ATOM 1743 N N . PRO A 1 210 ? 6.944 -3.347 -30.310 1.00 70.88 210 PRO A N 1
ATOM 1744 C CA . PRO A 1 210 ? 6.907 -2.088 -29.571 1.00 70.88 210 PRO A CA 1
ATOM 1745 C C . PRO A 1 210 ? 6.142 -0.970 -30.302 1.00 70.88 210 PRO A C 1
ATOM 1747 O O . PRO A 1 210 ? 5.828 0.039 -29.669 1.00 70.88 210 PRO A O 1
ATOM 1750 N N . GLU A 1 211 ? 5.856 -1.123 -31.601 1.00 70.12 211 GLU A N 1
ATOM 1751 C CA . GLU A 1 211 ? 5.091 -0.158 -32.404 1.00 70.12 211 GLU A CA 1
ATOM 1752 C C . GLU A 1 211 ? 3.593 -0.486 -32.464 1.00 70.12 211 GLU A C 1
ATOM 1754 O O . GLU A 1 211 ? 2.813 0.310 -32.994 1.00 70.12 211 GLU A O 1
ATOM 1759 N N . ALA A 1 212 ? 3.176 -1.631 -31.922 1.00 75.44 212 ALA A N 1
ATOM 1760 C CA . ALA A 1 212 ? 1.784 -2.036 -31.932 1.00 75.44 212 ALA A CA 1
ATOM 1761 C C . ALA A 1 212 ? 0.954 -1.242 -30.909 1.00 75.44 212 ALA A C 1
ATOM 1763 O O . ALA A 1 212 ? 1.360 -1.019 -29.766 1.00 75.44 212 ALA A O 1
ATOM 1764 N N . ASP A 1 213 ? -0.245 -0.821 -31.321 1.00 69.69 213 ASP A N 1
ATOM 1765 C CA . ASP A 1 213 ? -1.149 -0.016 -30.488 1.00 69.69 213 ASP A CA 1
ATOM 1766 C C . ASP A 1 213 ? -1.703 -0.797 -29.278 1.00 69.69 213 ASP A C 1
ATOM 1768 O O . ASP A 1 213 ? -2.171 -0.194 -28.308 1.00 69.69 213 ASP A O 1
ATOM 1772 N N . ASP A 1 214 ? -1.633 -2.131 -29.316 1.00 74.69 214 ASP A N 1
ATOM 1773 C CA . ASP A 1 214 ? -2.018 -3.043 -28.236 1.00 74.69 214 ASP A CA 1
ATOM 1774 C C . ASP A 1 214 ? -0.890 -3.299 -27.220 1.00 74.69 214 ASP A C 1
ATOM 1776 O O . ASP A 1 214 ? -1.132 -3.910 -26.175 1.00 74.69 214 ASP A O 1
ATOM 1780 N N . PHE A 1 215 ? 0.327 -2.800 -27.466 1.00 81.31 215 PHE A N 1
ATOM 1781 C CA . PHE A 1 215 ? 1.437 -2.942 -26.531 1.00 81.31 215 PHE A CA 1
ATOM 1782 C C . PHE A 1 215 ? 1.327 -1.922 -25.387 1.00 81.31 215 PHE A C 1
ATOM 1784 O O . PHE A 1 215 ? 1.746 -0.762 -25.478 1.00 81.31 215 PHE A O 1
ATOM 1791 N N . THR A 1 216 ? 0.724 -2.359 -24.282 1.00 83.69 216 THR A N 1
ATOM 1792 C CA . THR A 1 216 ? 0.477 -1.545 -23.086 1.00 83.69 216 THR A CA 1
ATOM 1793 C C . THR A 1 216 ? 1.562 -1.707 -22.024 1.00 83.69 216 THR A C 1
ATOM 1795 O O . THR A 1 216 ? 2.309 -2.689 -21.988 1.00 83.69 216 THR A O 1
ATOM 1798 N N . LEU A 1 217 ? 1.633 -0.740 -21.104 1.00 83.25 217 LEU A N 1
ATOM 1799 C CA . LEU A 1 217 ? 2.533 -0.819 -19.951 1.00 83.25 217 LEU A CA 1
ATOM 1800 C C . LEU A 1 217 ? 2.200 -2.014 -19.038 1.00 83.25 217 LEU A C 1
ATOM 1802 O O . LEU A 1 217 ? 3.103 -2.598 -18.441 1.00 83.25 217 LEU A O 1
ATOM 1806 N N . GLU A 1 218 ? 0.926 -2.415 -18.978 1.00 84.50 218 GLU A N 1
ATOM 1807 C CA . GLU A 1 218 ? 0.474 -3.636 -18.299 1.00 84.50 218 GLU A CA 1
ATOM 1808 C C . GLU A 1 218 ? 1.289 -4.851 -18.734 1.00 84.50 218 GLU A C 1
ATOM 1810 O O . GLU A 1 218 ? 1.880 -5.535 -17.899 1.00 84.50 218 GLU A O 1
ATOM 1815 N N . ARG A 1 219 ? 1.424 -5.053 -20.050 1.00 82.56 219 ARG A N 1
ATOM 1816 C CA . ARG A 1 219 ? 2.123 -6.210 -20.604 1.00 82.56 219 ARG A CA 1
ATOM 1817 C C . ARG A 1 219 ? 3.602 -6.245 -20.224 1.00 82.56 219 ARG A C 1
ATOM 1819 O O . ARG A 1 219 ? 4.166 -7.321 -20.034 1.00 82.56 219 ARG A O 1
ATOM 1826 N N . LEU A 1 220 ? 4.233 -5.078 -20.102 1.00 82.00 220 LEU A N 1
ATOM 1827 C CA . LEU A 1 220 ? 5.617 -4.950 -19.642 1.00 82.00 220 LEU A CA 1
ATOM 1828 C C . LEU A 1 220 ? 5.762 -5.263 -18.156 1.00 82.00 220 LEU A C 1
ATOM 1830 O O . LEU A 1 220 ? 6.678 -5.986 -17.767 1.00 82.00 220 LEU A O 1
ATOM 1834 N N . ILE A 1 221 ? 4.857 -4.746 -17.330 1.00 83.38 221 ILE A N 1
ATOM 1835 C CA . ILE A 1 221 ? 4.892 -4.944 -15.879 1.00 83.38 221 ILE A CA 1
ATOM 1836 C C . ILE A 1 221 ? 4.573 -6.404 -15.519 1.00 83.38 221 ILE A C 1
ATOM 1838 O O . ILE A 1 221 ? 5.221 -6.959 -14.627 1.00 83.38 221 ILE A O 1
ATOM 1842 N N . GLU A 1 222 ? 3.659 -7.056 -16.247 1.00 84.75 222 GLU A N 1
ATOM 1843 C CA . GLU A 1 222 ? 3.335 -8.487 -16.110 1.00 84.75 222 GLU A CA 1
ATOM 1844 C C . GLU A 1 222 ? 4.555 -9.397 -16.278 1.00 84.75 222 GLU A C 1
ATOM 1846 O O . GLU A 1 222 ? 4.655 -10.423 -15.604 1.00 84.75 222 GLU A O 1
ATOM 1851 N N . MET A 1 223 ? 5.525 -9.004 -17.113 1.00 82.75 223 MET A N 1
ATOM 1852 C CA . MET A 1 223 ? 6.764 -9.768 -17.299 1.00 82.75 223 MET A CA 1
ATOM 1853 C C . MET A 1 223 ? 7.665 -9.783 -16.057 1.00 82.75 223 MET A C 1
ATOM 1855 O O . MET A 1 223 ? 8.668 -10.498 -16.027 1.00 82.75 223 MET A O 1
ATOM 1859 N N . GLY A 1 224 ? 7.321 -9.012 -15.021 1.00 82.94 224 GLY A N 1
ATOM 1860 C CA . GLY A 1 224 ? 8.026 -9.023 -13.748 1.00 82.94 224 GLY A CA 1
ATOM 1861 C C . GLY A 1 224 ? 9.427 -8.431 -13.849 1.00 82.94 224 GLY A C 1
ATOM 1862 O O . GLY A 1 224 ? 10.362 -8.982 -13.269 1.00 82.94 224 GLY A O 1
ATOM 1863 N N . LEU A 1 225 ? 9.576 -7.310 -14.567 1.00 84.19 225 LEU A N 1
ATOM 1864 C CA . LEU A 1 225 ? 10.869 -6.655 -14.821 1.00 84.19 225 LEU A CA 1
ATOM 1865 C C . LEU A 1 225 ? 11.662 -6.369 -13.535 1.00 84.19 225 LEU A C 1
ATOM 1867 O O . LEU A 1 225 ? 12.877 -6.534 -13.526 1.00 84.19 225 LEU A O 1
ATOM 1871 N N . HIS A 1 226 ? 10.980 -6.051 -12.428 1.00 85.00 226 HIS A N 1
ATOM 1872 C CA . HIS A 1 226 ? 11.591 -5.880 -11.101 1.00 85.00 226 HIS A CA 1
ATOM 1873 C C . HIS A 1 226 ? 12.430 -7.075 -10.612 1.00 85.00 226 HIS A C 1
ATOM 1875 O O . HIS A 1 226 ? 13.252 -6.906 -9.718 1.00 85.00 226 HIS A O 1
ATOM 1881 N N . ARG A 1 227 ? 12.231 -8.285 -11.151 1.00 86.75 227 ARG A N 1
ATOM 1882 C CA . ARG A 1 227 ? 13.003 -9.486 -10.780 1.00 86.75 227 ARG A CA 1
ATOM 1883 C C . ARG A 1 227 ? 14.269 -9.677 -11.612 1.00 86.75 227 ARG A C 1
ATOM 1885 O O . ARG A 1 227 ? 15.123 -10.462 -11.216 1.00 86.75 227 ARG A O 1
ATOM 1892 N N . PHE A 1 228 ? 14.367 -8.991 -12.748 1.00 87.00 228 PHE A N 1
ATOM 1893 C CA . PHE A 1 228 ? 15.426 -9.149 -13.747 1.00 87.00 228 PHE A CA 1
ATOM 1894 C C . PHE A 1 228 ? 16.110 -7.810 -14.054 1.00 87.00 228 PHE A C 1
ATOM 1896 O O . PHE A 1 228 ? 16.585 -7.601 -15.164 1.00 87.00 228 PHE A O 1
ATOM 1903 N N . GLU A 1 229 ? 16.142 -6.891 -13.085 1.00 87.31 229 GLU A N 1
ATOM 1904 C CA . GLU A 1 229 ? 16.625 -5.512 -13.253 1.00 87.31 229 GLU A CA 1
ATOM 1905 C C . GLU A 1 229 ? 17.992 -5.434 -13.952 1.00 87.31 229 GLU A C 1
ATOM 1907 O O . GLU A 1 229 ? 18.125 -4.767 -14.979 1.00 87.31 229 GLU A O 1
ATOM 1912 N N . GLU A 1 230 ? 18.982 -6.180 -13.454 1.00 89.06 230 GLU A N 1
ATOM 1913 C CA . GLU A 1 230 ? 20.332 -6.207 -14.026 1.00 89.06 230 GLU A CA 1
ATOM 1914 C C . GLU A 1 230 ? 20.345 -6.741 -15.463 1.00 89.06 230 GLU A C 1
ATOM 1916 O O . GLU A 1 230 ? 21.004 -6.175 -16.336 1.00 89.06 230 GLU A O 1
ATOM 1921 N N . ASP A 1 231 ? 19.603 -7.815 -15.738 1.00 89.81 231 ASP A N 1
ATOM 1922 C CA . ASP A 1 231 ? 19.561 -8.414 -17.071 1.00 89.81 231 ASP A CA 1
ATOM 1923 C C . ASP A 1 231 ? 18.901 -7.477 -18.085 1.00 89.81 231 ASP A C 1
ATOM 1925 O O . ASP A 1 231 ? 19.398 -7.326 -19.203 1.00 89.81 231 ASP A O 1
ATOM 1929 N N . VAL A 1 232 ? 17.804 -6.820 -17.696 1.00 89.06 232 VAL A N 1
ATOM 1930 C CA . VAL A 1 232 ? 17.092 -5.855 -18.542 1.00 89.06 232 VAL A CA 1
ATOM 1931 C C . VAL A 1 232 ? 18.002 -4.672 -18.873 1.00 89.06 232 VAL A C 1
ATOM 1933 O O . VAL A 1 232 ? 18.146 -4.329 -20.049 1.00 89.06 232 VAL A O 1
ATOM 1936 N N . SER A 1 233 ? 18.680 -4.102 -17.873 1.00 89.31 233 SER A N 1
ATOM 1937 C CA . SER A 1 233 ? 19.597 -2.979 -18.090 1.00 89.31 233 SER A CA 1
ATOM 1938 C C . SER A 1 233 ? 20.792 -3.380 -18.970 1.00 89.31 233 SER A C 1
ATOM 1940 O O . SER A 1 233 ? 21.142 -2.675 -19.919 1.00 89.31 233 SER A O 1
ATOM 1942 N N . ASN A 1 234 ? 21.344 -4.584 -18.775 1.00 91.38 234 ASN A N 1
ATOM 1943 C CA . ASN A 1 234 ? 22.399 -5.136 -19.630 1.00 91.38 234 ASN A CA 1
ATOM 1944 C C . ASN A 1 234 ? 21.960 -5.293 -21.098 1.00 91.38 234 ASN A C 1
ATOM 1946 O O . ASN A 1 234 ? 22.765 -5.087 -22.011 1.00 91.38 234 ASN A O 1
ATOM 1950 N N . ILE A 1 235 ? 20.703 -5.672 -21.360 1.00 91.06 235 ILE A N 1
ATOM 1951 C CA . ILE A 1 235 ? 20.162 -5.768 -22.726 1.00 91.06 235 ILE A CA 1
ATOM 1952 C C . ILE A 1 235 ? 20.099 -4.379 -23.373 1.00 91.06 235 ILE A C 1
ATOM 1954 O O . ILE A 1 235 ? 20.549 -4.218 -24.510 1.00 91.06 235 ILE A O 1
ATOM 1958 N N . VAL A 1 236 ? 19.601 -3.372 -22.651 1.00 90.75 236 VAL A N 1
ATOM 1959 C CA . VAL A 1 236 ? 19.519 -1.990 -23.155 1.00 90.75 236 VAL A CA 1
ATOM 1960 C C . VAL A 1 236 ? 20.913 -1.399 -23.386 1.00 90.75 236 VAL A C 1
ATOM 1962 O O . VAL A 1 236 ? 21.150 -0.720 -24.393 1.00 90.75 236 VAL A O 1
ATOM 1965 N N . GLU A 1 237 ? 21.875 -1.686 -22.508 1.00 91.44 237 GLU A N 1
ATOM 1966 C CA . GLU A 1 237 ? 23.257 -1.234 -22.669 1.00 91.44 237 GLU A CA 1
ATOM 1967 C C . GLU A 1 237 ? 23.914 -1.865 -23.907 1.00 91.44 237 GLU A C 1
ATOM 1969 O O . GLU A 1 237 ? 24.557 -1.163 -24.696 1.00 91.44 237 GLU A O 1
ATOM 1974 N N . LYS A 1 238 ? 23.711 -3.174 -24.128 1.00 91.00 238 LYS A N 1
ATOM 1975 C CA . LYS A 1 238 ? 24.165 -3.866 -25.346 1.00 91.00 238 LYS A CA 1
ATOM 1976 C C . LYS A 1 238 ? 23.567 -3.226 -26.591 1.00 91.00 238 LYS A C 1
ATOM 1978 O O . LYS A 1 238 ? 24.324 -2.855 -27.484 1.00 91.00 238 LYS A O 1
ATOM 1983 N N . ALA A 1 239 ? 22.254 -3.008 -26.606 1.00 91.94 239 ALA A N 1
ATOM 1984 C CA . ALA A 1 239 ? 21.570 -2.348 -27.712 1.00 91.94 239 ALA A CA 1
ATOM 1985 C C . ALA A 1 239 ? 22.173 -0.962 -28.004 1.00 91.94 239 ALA A C 1
ATOM 1987 O O . ALA A 1 239 ? 22.478 -0.624 -29.147 1.00 91.94 239 ALA A O 1
ATOM 1988 N N . THR A 1 240 ? 22.424 -0.168 -26.960 1.00 92.38 240 THR A N 1
ATOM 1989 C CA . THR A 1 240 ? 23.000 1.181 -27.082 1.00 92.38 240 THR A CA 1
ATOM 1990 C C . THR A 1 240 ? 24.431 1.154 -27.631 1.00 92.38 240 THR A C 1
ATOM 1992 O O . THR A 1 240 ? 24.786 1.970 -28.489 1.00 92.38 240 THR A O 1
ATOM 1995 N N . LYS A 1 241 ? 25.255 0.198 -27.182 1.00 91.88 241 LYS A N 1
ATOM 1996 C CA . LYS A 1 241 ? 26.611 -0.026 -27.706 1.00 91.88 241 LYS A CA 1
ATOM 1997 C C . LYS A 1 241 ? 26.579 -0.468 -29.168 1.00 91.88 241 LYS A C 1
ATOM 1999 O O . LYS A 1 241 ? 27.333 0.077 -29.972 1.00 91.88 241 LYS A O 1
ATOM 2004 N N . GLU A 1 242 ? 25.683 -1.385 -29.526 1.00 91.88 242 GLU A N 1
ATOM 2005 C CA . GLU A 1 242 ? 25.482 -1.828 -30.909 1.00 91.88 242 GLU A CA 1
ATOM 2006 C C . GLU A 1 242 ? 25.095 -0.663 -31.823 1.00 91.88 242 GLU A C 1
ATOM 2008 O O . GLU A 1 242 ? 25.738 -0.466 -32.851 1.00 91.88 242 GLU A O 1
ATOM 2013 N N . LEU A 1 243 ? 24.146 0.187 -31.416 1.00 91.25 243 LEU A N 1
ATOM 2014 C CA . LEU A 1 243 ? 23.765 1.374 -32.189 1.00 91.25 243 LEU A CA 1
ATOM 2015 C C . LEU A 1 243 ? 24.947 2.342 -32.394 1.00 91.25 243 LEU A C 1
ATOM 2017 O O . LEU A 1 243 ? 25.066 2.976 -33.443 1.00 91.25 243 LEU A O 1
ATOM 2021 N N . SER A 1 244 ? 25.828 2.482 -31.400 1.00 91.31 244 SER A N 1
ATOM 2022 C CA . SER A 1 244 ? 27.041 3.304 -31.517 1.00 91.31 244 SER A CA 1
ATOM 2023 C C . SER A 1 244 ? 28.033 2.729 -32.539 1.00 91.31 244 SER A C 1
ATOM 2025 O O . SER A 1 244 ? 28.610 3.472 -33.344 1.00 91.31 244 SER A O 1
ATOM 2027 N N . ILE A 1 245 ? 28.194 1.402 -32.548 1.00 92.06 245 ILE A N 1
ATOM 2028 C CA . ILE A 1 245 ? 29.017 0.685 -33.530 1.00 92.06 245 ILE A CA 1
ATOM 2029 C C . ILE A 1 245 ? 28.415 0.840 -34.929 1.00 92.06 245 ILE A C 1
ATOM 2031 O O . ILE A 1 245 ? 29.133 1.228 -35.847 1.00 92.06 245 ILE A O 1
ATOM 2035 N N . GLU A 1 246 ? 27.105 0.629 -35.085 1.00 90.88 246 GLU A N 1
ATOM 2036 C CA . GLU A 1 246 ? 26.387 0.801 -36.355 1.00 90.88 246 GLU A CA 1
ATOM 2037 C C . GLU A 1 246 ? 26.581 2.220 -36.907 1.00 90.88 246 GLU A C 1
ATOM 2039 O O . GLU A 1 246 ? 27.030 2.377 -38.039 1.00 90.88 246 GLU A O 1
ATOM 2044 N N . LYS A 1 247 ? 26.384 3.262 -36.087 1.00 91.50 247 LYS A N 1
ATOM 2045 C CA . LYS A 1 247 ? 26.637 4.659 -36.492 1.00 91.50 247 LYS A CA 1
ATOM 2046 C C . LYS A 1 247 ? 28.081 4.904 -36.932 1.00 91.50 247 LYS A C 1
ATOM 2048 O O . LYS A 1 247 ? 28.322 5.700 -37.838 1.00 91.50 247 LYS A O 1
ATOM 2053 N N . SER A 1 248 ? 29.048 4.272 -36.271 1.00 92.06 248 SER A N 1
ATOM 2054 C CA . SER A 1 248 ? 30.466 4.401 -36.620 1.00 92.06 248 SER A CA 1
ATOM 2055 C C . SER A 1 248 ? 30.782 3.700 -37.942 1.00 92.06 248 SER A C 1
ATOM 2057 O O . SER A 1 248 ? 31.499 4.261 -38.767 1.00 92.06 248 SER A O 1
ATOM 2059 N N . LEU A 1 249 ? 30.195 2.525 -38.181 1.00 93.00 249 LEU A N 1
ATOM 2060 C CA . LEU A 1 249 ? 30.302 1.804 -39.448 1.00 93.00 249 LEU A CA 1
ATOM 2061 C C . LEU A 1 249 ? 29.663 2.587 -40.595 1.00 93.00 249 LEU A C 1
ATOM 2063 O O . LEU A 1 249 ? 30.294 2.728 -41.637 1.00 93.00 249 LEU A O 1
ATOM 2067 N N . THR A 1 250 ? 28.476 3.169 -40.399 1.00 92.62 250 THR A N 1
ATOM 2068 C CA . THR A 1 250 ? 27.834 4.016 -41.416 1.00 92.62 250 THR A CA 1
ATOM 2069 C C . THR A 1 250 ? 28.720 5.201 -41.790 1.00 92.62 250 THR A C 1
ATOM 2071 O O . THR A 1 250 ? 28.905 5.468 -42.967 1.00 92.62 250 THR A O 1
ATOM 2074 N N . LYS A 1 251 ? 29.362 5.861 -40.816 1.00 92.50 251 LYS A N 1
ATOM 2075 C CA . LYS A 1 251 ? 30.317 6.946 -41.105 1.00 92.50 251 LYS A CA 1
ATOM 2076 C C . LYS A 1 251 ? 31.515 6.483 -41.931 1.00 92.50 251 LYS A C 1
ATOM 2078 O O . LYS A 1 251 ? 31.996 7.248 -42.760 1.00 92.50 251 LYS A O 1
ATOM 2083 N N . ILE A 1 252 ? 32.017 5.272 -41.683 1.00 93.00 252 ILE A N 1
ATOM 2084 C CA . ILE A 1 252 ? 33.103 4.689 -42.477 1.00 93.00 252 ILE A CA 1
ATOM 2085 C C . ILE A 1 252 ? 32.607 4.444 -43.901 1.00 93.00 252 ILE A C 1
ATOM 2087 O O . ILE A 1 252 ? 33.242 4.915 -44.834 1.00 93.00 252 ILE A O 1
ATOM 2091 N N . VAL A 1 253 ? 31.461 3.786 -44.076 1.00 93.06 253 VAL A N 1
ATOM 2092 C CA . VAL A 1 253 ? 30.879 3.542 -45.405 1.00 93.06 253 VAL A CA 1
ATOM 2093 C C . VAL A 1 253 ? 30.673 4.859 -46.157 1.00 93.06 253 VAL A C 1
ATOM 2095 O O . VAL A 1 253 ? 31.203 5.011 -47.251 1.00 93.06 253 VAL A O 1
ATOM 2098 N N . ASP A 1 254 ? 30.039 5.851 -45.530 1.00 93.12 254 ASP A N 1
ATOM 2099 C CA . ASP A 1 254 ? 29.812 7.175 -46.119 1.00 93.12 254 ASP A CA 1
ATOM 2100 C C . ASP A 1 254 ? 31.119 7.883 -46.506 1.00 93.12 254 ASP A C 1
ATOM 2102 O O . ASP A 1 254 ? 31.170 8.598 -47.507 1.00 93.12 254 ASP A O 1
ATOM 2106 N N . ALA A 1 255 ? 32.171 7.746 -45.692 1.00 90.19 255 ALA A N 1
ATOM 2107 C CA . ALA A 1 255 ? 33.471 8.341 -45.980 1.00 90.19 255 ALA A CA 1
ATOM 2108 C C . ALA A 1 255 ? 34.134 7.663 -47.182 1.00 90.19 255 ALA A C 1
ATOM 2110 O O . ALA A 1 255 ? 34.653 8.360 -48.048 1.00 90.19 255 ALA A O 1
ATOM 2111 N N . TRP A 1 256 ? 34.082 6.330 -47.253 1.00 90.56 256 TRP A N 1
ATOM 2112 C CA . TRP A 1 256 ? 34.655 5.553 -48.352 1.00 90.56 256 TRP A CA 1
ATOM 2113 C C . TRP A 1 256 ? 33.875 5.736 -49.659 1.00 90.56 256 TRP A C 1
ATOM 2115 O O . TRP A 1 256 ? 34.494 5.833 -50.711 1.00 90.56 256 TRP A O 1
ATOM 2125 N N . GLU A 1 257 ? 32.545 5.864 -49.611 1.00 91.56 257 GLU A N 1
ATOM 2126 C CA . GLU A 1 257 ? 31.721 6.168 -50.791 1.00 91.56 257 GLU A CA 1
ATOM 2127 C C . GLU A 1 257 ? 32.000 7.564 -51.365 1.00 91.56 257 GLU A C 1
ATOM 2129 O O . GLU A 1 257 ? 31.944 7.763 -52.577 1.00 91.56 257 GLU A O 1
ATOM 2134 N N . LYS A 1 258 ? 32.310 8.542 -50.506 1.00 88.69 258 LYS A N 1
ATOM 2135 C CA . LYS A 1 258 ? 32.640 9.919 -50.917 1.00 88.69 258 LYS A CA 1
ATOM 2136 C C . LYS A 1 258 ? 34.110 10.103 -51.283 1.00 88.69 258 LYS A C 1
ATOM 2138 O O . LYS A 1 258 ? 34.473 11.166 -51.787 1.00 88.69 258 LYS A O 1
ATOM 2143 N N . MET A 1 259 ? 34.958 9.117 -50.997 1.00 83.88 259 MET A N 1
ATOM 2144 C CA . MET A 1 259 ? 36.387 9.209 -51.249 1.00 83.88 259 MET A CA 1
ATOM 2145 C C . MET A 1 259 ? 36.644 9.029 -52.744 1.00 83.88 259 MET A C 1
ATOM 2147 O O . MET A 1 259 ? 36.490 7.944 -53.298 1.00 83.88 259 MET A O 1
ATOM 2151 N N . VAL A 1 260 ? 37.036 10.115 -53.401 1.00 81.38 260 VAL A N 1
ATOM 2152 C CA . VAL A 1 260 ? 37.466 10.103 -54.798 1.00 81.38 260 VAL A CA 1
ATOM 2153 C C . VAL A 1 260 ? 38.956 10.386 -54.810 1.00 81.38 260 VAL A C 1
ATOM 2155 O O . VAL A 1 260 ? 39.396 11.393 -54.261 1.00 81.38 260 VAL A O 1
ATOM 2158 N N . PHE A 1 261 ? 39.728 9.494 -55.424 1.00 79.50 261 PHE A N 1
ATOM 2159 C CA . PHE A 1 261 ? 41.143 9.740 -55.652 1.00 79.50 261 PHE A CA 1
ATOM 2160 C C . PHE A 1 261 ? 41.296 10.834 -56.707 1.00 79.50 261 PHE A C 1
ATOM 2162 O O . PHE A 1 261 ? 40.832 10.697 -57.840 1.00 79.50 261 PHE A O 1
ATOM 2169 N N . THR A 1 262 ? 41.918 11.935 -56.309 1.00 77.31 262 THR A N 1
ATOM 2170 C CA . THR A 1 262 ? 42.398 12.981 -57.206 1.00 77.31 262 THR A CA 1
ATOM 2171 C C . THR A 1 262 ? 43.709 12.510 -57.826 1.00 77.31 262 THR A C 1
ATOM 2173 O O . THR A 1 262 ? 44.509 11.827 -57.186 1.00 77.31 262 THR A O 1
ATOM 2176 N N . TYR A 1 263 ? 43.916 12.818 -59.102 1.00 79.38 263 TYR A N 1
ATOM 2177 C CA . TYR A 1 263 ? 45.128 12.457 -59.826 1.00 79.38 263 TYR A CA 1
ATOM 2178 C C . TYR A 1 263 ? 45.684 13.705 -60.498 1.00 79.38 263 TYR A C 1
ATOM 2180 O O . TYR A 1 263 ? 44.946 14.391 -61.205 1.00 79.38 263 TYR A O 1
ATOM 2188 N N . ASP A 1 264 ? 46.973 13.957 -60.294 1.00 77.50 264 ASP A N 1
ATOM 2189 C CA . ASP A 1 264 ? 47.706 15.056 -60.910 1.00 77.50 264 ASP A CA 1
ATOM 2190 C C . ASP A 1 264 ? 48.636 14.499 -61.996 1.00 77.50 264 ASP A C 1
ATOM 2192 O O . ASP A 1 264 ? 49.329 13.493 -61.810 1.00 77.50 264 ASP A O 1
ATOM 2196 N N . GLU A 1 265 ? 48.635 15.133 -63.164 1.00 74.19 265 GLU A N 1
ATOM 2197 C CA . GLU A 1 265 ? 49.444 14.711 -64.307 1.00 74.19 265 GLU A CA 1
ATOM 2198 C C . GLU A 1 265 ? 50.900 15.161 -64.122 1.00 74.19 265 GLU A C 1
ATOM 2200 O O . GLU A 1 265 ? 51.174 16.322 -63.818 1.00 74.19 265 GLU A O 1
ATOM 2205 N N . HIS A 1 266 ? 51.853 14.235 -64.262 1.00 70.31 266 HIS A N 1
ATOM 2206 C CA . HIS A 1 266 ? 53.270 14.547 -64.091 1.00 70.31 266 HIS A CA 1
ATOM 2207 C C . HIS A 1 266 ? 53.929 14.905 -65.430 1.00 70.31 266 HIS A C 1
ATOM 2209 O O . HIS A 1 266 ? 54.200 14.021 -66.248 1.00 70.31 266 HIS A O 1
ATOM 2215 N N . ASP A 1 267 ? 54.287 16.185 -65.591 1.00 68.62 267 ASP A N 1
ATOM 2216 C CA . ASP A 1 267 ? 54.793 16.827 -66.823 1.00 68.62 267 ASP A CA 1
ATOM 2217 C C . ASP A 1 267 ? 55.975 16.133 -67.529 1.00 68.62 267 ASP A C 1
ATOM 2219 O O . ASP A 1 267 ? 56.260 16.417 -68.691 1.00 68.62 267 ASP A O 1
ATOM 2223 N N . SER A 1 268 ? 56.708 15.248 -66.849 1.00 67.31 268 SER A N 1
ATOM 2224 C CA . SER A 1 268 ? 57.910 14.605 -67.408 1.00 67.31 268 SER A CA 1
ATOM 2225 C C . SER A 1 268 ? 57.822 13.092 -67.593 1.00 67.31 268 SER A C 1
ATOM 2227 O O . SER A 1 268 ? 58.726 12.523 -68.202 1.00 67.31 268 SER A O 1
ATOM 2229 N N . LEU A 1 269 ? 56.777 12.429 -67.086 1.00 67.50 269 LEU A N 1
ATOM 2230 C CA . LEU A 1 269 ? 56.682 10.963 -67.141 1.00 67.50 269 LEU A CA 1
ATOM 2231 C C . LEU A 1 269 ? 55.441 10.440 -67.875 1.00 67.50 269 LEU A C 1
ATOM 2233 O O . LEU A 1 269 ? 55.357 9.229 -68.043 1.00 67.50 269 LEU A O 1
ATOM 2237 N N . ASP A 1 270 ? 54.533 11.307 -68.347 1.00 69.50 270 ASP A N 1
ATOM 2238 C CA . ASP A 1 270 ? 53.264 10.896 -68.989 1.00 69.50 270 ASP A CA 1
ATOM 2239 C C . ASP A 1 270 ? 52.497 9.878 -68.114 1.00 69.50 270 ASP A C 1
ATOM 2241 O O . ASP A 1 270 ? 51.943 8.877 -68.565 1.00 69.50 270 ASP A O 1
ATOM 2245 N N . THR A 1 271 ? 52.554 10.096 -66.796 1.00 73.44 271 THR A N 1
ATOM 2246 C CA . THR A 1 271 ? 51.928 9.253 -65.774 1.00 73.44 271 THR A CA 1
ATOM 2247 C C . THR A 1 271 ? 51.144 10.117 -64.804 1.00 73.44 271 THR A C 1
ATOM 2249 O O . THR A 1 271 ? 51.641 11.149 -64.350 1.00 73.44 271 THR A O 1
ATOM 2252 N N . PHE A 1 272 ? 49.959 9.649 -64.423 1.00 76.56 272 PHE A N 1
ATOM 2253 C CA . PHE A 1 272 ? 49.152 10.259 -63.373 1.00 76.56 272 PHE A CA 1
ATOM 2254 C C . PHE A 1 272 ? 49.689 9.850 -62.000 1.00 76.56 272 PHE A C 1
ATOM 2256 O O . PHE A 1 272 ? 49.727 8.663 -61.667 1.00 76.56 272 PHE A O 1
ATOM 2263 N N . LEU A 1 273 ? 50.113 10.829 -61.206 1.00 76.81 273 LEU A N 1
ATOM 2264 C CA . LEU A 1 273 ? 50.425 10.630 -59.797 1.00 76.81 273 LEU A CA 1
ATOM 2265 C C . LEU A 1 273 ? 49.150 10.824 -58.978 1.00 76.81 273 LEU A C 1
ATOM 2267 O O . LEU A 1 273 ? 48.271 11.600 -59.346 1.00 76.81 273 LEU A O 1
ATOM 2271 N N . LEU A 1 274 ? 49.032 10.099 -57.869 1.00 78.19 274 LEU A N 1
ATOM 2272 C CA . LEU A 1 274 ? 47.946 10.324 -56.921 1.00 78.19 274 LEU A CA 1
ATOM 2273 C C . LEU A 1 274 ? 48.111 11.735 -56.333 1.00 78.19 274 LEU A C 1
ATOM 2275 O O . LEU A 1 274 ? 49.149 12.018 -55.729 1.00 78.19 274 LEU A O 1
ATOM 2279 N N . GLY A 1 275 ? 47.125 12.600 -56.557 1.00 69.00 275 GLY A N 1
ATOM 2280 C CA . GLY A 1 275 ? 47.051 13.922 -55.940 1.00 69.00 275 GLY A CA 1
ATOM 2281 C C . GLY A 1 275 ? 46.827 13.807 -54.424 1.00 69.00 275 GLY A C 1
ATOM 2282 O O . GLY A 1 275 ? 46.461 12.727 -53.945 1.00 69.00 275 GLY A O 1
ATOM 2283 N N . PRO A 1 276 ? 47.101 14.877 -53.652 1.00 60.25 276 PRO A N 1
ATOM 2284 C CA . PRO A 1 276 ? 46.923 14.876 -52.200 1.00 60.25 276 PRO A CA 1
ATOM 2285 C C . PRO A 1 276 ? 45.466 14.657 -51.772 1.00 60.25 276 PRO A C 1
ATOM 2287 O O . PRO A 1 276 ? 44.546 15.123 -52.488 1.00 60.25 276 PRO A O 1
#

Organism: Neobodo designis (NCBI:txid312471)

Nearest PDB structures (foldseek):
  8glv-assembly1_Lm  TM=8.291E-01  e=3.364E-13  Chlamydomonas reinhardtii
  7kek-assembly1_C  TM=7.398E-01  e=2.247E-07  Tetrahymena thermophila
  8j07-assembly1_r0  TM=6.678E-01  e=9.381E-08  Homo sapiens
  7k5b-assembly1_C  TM=6.732E-01  e=3.390E-07  Tetrahymena thermophila
  8glv-assembly1_Fm  TM=4.480E-01  e=4.073E-04  Chlamydomonas reinhardtii

Solvent-accessible surface area (backbone atoms only — not comparable to full-atom values): 15498 Å² total; per-residue (Å²): 117,68,65,63,49,54,54,50,51,53,50,50,52,52,52,49,58,58,48,46,59,54,49,54,53,52,51,51,51,51,53,53,50,50,54,55,48,53,54,48,48,54,50,53,48,52,53,58,73,68,35,64,84,45,40,52,89,55,61,77,82,56,48,57,61,53,51,50,52,51,48,53,55,49,51,56,50,52,53,52,51,50,54,50,48,54,53,24,60,76,66,76,44,85,78,79,83,57,60,68,59,56,50,47,52,53,49,51,53,53,49,50,55,50,50,53,50,50,50,51,51,51,52,54,49,52,56,53,28,70,33,34,57,79,77,54,61,58,68,62,51,52,52,53,48,51,50,52,54,50,56,60,70,69,51,56,73,73,56,62,69,32,49,31,42,47,46,50,52,50,52,54,47,43,46,64,52,27,51,60,52,56,54,52,64,64,41,88,44,58,48,69,70,54,49,53,50,49,29,59,74,56,71,51,86,87,82,77,56,83,86,43,85,82,38,27,38,39,66,56,55,73,53,44,44,53,81,42,52,69,61,54,50,51,48,46,50,49,27,45,52,49,45,53,50,50,56,50,49,50,52,48,51,55,50,59,74,69,59,72,87,46,68,40,77,37,97,88,68,88,42,74,40,80,40,132

Sequence (276 aa):
APESWNNLFKKSLTVRAQNSIVQDREAEKIKEQMVQFDERINRVAAEFRANDLFSYDRDYLRVYEDIDAQHGAFMNIEEEAAALRNLQELFDLTESEFKELKDCRNELVMLKHMWDLVTHVKMIFADWMRSTFRMVDVDTILEELKKLQKQLKTQPVKVKGWRCFKGLEEEVKNMATSLPLCAELRSPAMRDRHWQLLLQTTKHQGHIDPEADDFTLERLIEMGLHRFEEDVSNIVEKATKELSIEKSLTKIVDAWEKMVFTYDEHDSLDTFLLGP

pLDDT: mean 85.95, std 6.3, range [60.19, 93.12]

InterPro domains:
  IPR013602 Dynein heavy chain, linker [PF08393] (101-274)
  IPR026983 Dynein heavy chain [PTHR45703] (2-274)

Foldseek 3Di:
DVVVVVVVVVVVVVVVVVVVVVLVVVVVVLVVVVVVLLVVLVVLLVVLVVDCLLAQPDDLVCSVVVLVVNVVVLVVSVVVLVVSQVVCVVSVHDRDPSVSSVVSVVVSVLSVVLSVLVVVVVVLVVVQQPDQLVPDDLVVVLVVLVVNLVVLVPRDPVSCVGNSSVVSNVVSVLCNLQSVLSVLCPPPLDDQVLQVVLCVQLVHDDGDDSPDRPHGPNVSVVSSCSVVSVVSNVSSVVSVVVVVVVVVVVVVVVCVVPDDFDWDQDPPPRDTDTDD

Secondary structure (DSSP, 8-state):
-HHHHHHHHHHHHHHHHHHHHHHHHHHHHHHHHHHHHHHHHHHHHHHHHHSGGGSSSS-TTTHHHHHHHHHHHHHHHHHHHHHHHHHHHHTTPPPP--HHHHHHHHHHHHHHHHHHHHHHHHHHHHHHHTSBTTT--HHHHHHHHHHHHHHHHTS-HHHHTSHHHHHHHHHHHHHHHHHHHHHHHT-TT--HHHHHHHHHHHT--S---TT-TT-BHHHHHHTTGGGSHHHHHHHHHHHHHHHHHHHHHHHHHHHHHH----EEEETTTTEEEEP-